Protein AF-A0AA41VHI3-F1 (afdb_monomer_lite)

Sequence (365 aa):
MSILANPNLKKKQDVDSDDRVAKKRKYDSLRRRQIKMETEAWEKMAQEYRDLQREMLEKKLAPNLPYVKSLFLGWFESLRDAIAKDQVLQETKKQKSAYATQIGLLPADKMAVIVMHKMMGLLMTGHEDGCVRVVQAAVHIGEAVEQEVRIHTFLENSKNYRRGRKNEVDKDEALIKEQAILRKRVNNLIKKQKVIEVQKLVTNEERTSWGRDAQAKLGSRLLELLTETAFVHPPINQLADSPPDIRPAFRHTLKTIRKGSGHACGKRYGVIECDELVHKGLDGTARHMEMSYMPMLIPPKKWKGYQTGGHLFLPSYVMRTHGARQQQEAVKSVPRKQMQRVFEALDTLGRTKWRVNKRVLEVIE

pLDDT: mean 76.64, std 17.28, range [33.12, 97.38]

InterPro domains:
  IPR002092 DNA-directed RNA polymerase, phage-type [PTHR10102] (16-365)
  IPR029262 DNA-directed RNA polymerase, N-terminal [PF14700] (33-351)
  IPR029262 DNA-directed RNA polymerase, N-terminal [SM01311] (32-351)
  IPR037159 DNA-directed RNA polymerase, N-terminal domain superfamily [G3DSA:1.10.1320.10] (12-350)
  IPR043502 DNA/RNA polymerase superfamily [SSF56672] (24-365)

Organism: Papaver nudicaule (NCBI:txid74823)

Foldseek 3Di:
DDPPDDVVVVVVVVVVVVVVVVVVVVQVVLVVVQLCCVLCVLVVVLVVLVVQLVCCVVVVDNPPDQPLSSLLSQQQVQLLVLLVVVLVVQVPDPDHDLLNVLSVLDRSSSLSSLLSLLLLVQLVVDPDQQKDFLLLQQLSSLQSSLLNSLSVVVVVVVVVVVVVVPDDDDDDCPVCVVVVVLVVVLVVCVVVVVLVVNVVSVVVPCPDRDPSVNSNSNSSVSVVSLQVRRWDFDDPDPDPPDDTPIGGQKDWDWDFDDDPDDDDGTDITIMIGGDPVSSVSCVVCVVVSDPPDDQRSHQKAQDQAQQGIGGSSGTDGLDDPVPPPVVSVVRRPDDSVVCVVVRVVVSVVRRDDDDDDVVVVVVVD

Radius of gyration: 25.71 Å; chains: 1; bounding box: 58×54×90 Å

Secondary structure (DSSP, 8-state):
------HHHHHHHHHHHHHHHHHHHHHHHHHHHHHHHHHSHHHHHHHHHHHHHHHHHHH-S-----HHHHHHHHHHHHHHHHHHHHHHHHHH-SS--TTHHHHTTS-HHHHHHHHHHHHHHHHHH-SSTTEEEHHHHHHHHHHHHHHHHHHHHHHHHHHHHHHTTSS---S-HHHHHHHHHHHHHHHHHHHTT-HHHHHHHHHTS---PPPHHHHHHHHHHHHHHHHHH-EEPPP--S-TTSPP--EESEEEEEEEE--SSSSPPPEEEEEEEEPHHHHHHHHTTGGGT--S-PPPSSPPEEEEETTEEESSSS---SS--TT-HHHHHHHHHS-HHHHHHHHHHHHHHHH------HHHHHHH-

Structure (mmCIF, N/CA/C/O backbone):
data_AF-A0AA41VHI3-F1
#
_entry.id   AF-A0AA41VHI3-F1
#
loop_
_atom_site.group_PDB
_atom_site.id
_atom_site.type_symbol
_atom_site.label_atom_id
_atom_site.label_alt_id
_atom_site.label_comp_id
_atom_site.label_asym_id
_atom_site.label_entity_id
_atom_site.label_seq_id
_atom_site.pdbx_PDB_ins_code
_atom_site.Cartn_x
_atom_site.Cartn_y
_atom_site.Cartn_z
_atom_site.occupancy
_atom_site.B_iso_or_equiv
_atom_site.auth_seq_id
_atom_site.auth_comp_id
_atom_site.auth_asym_id
_atom_site.auth_atom_id
_atom_site.pdbx_PDB_model_num
ATOM 1 N N . MET A 1 1 ? -33.258 -28.836 56.043 1.00 36.88 1 MET A N 1
ATOM 2 C CA . MET A 1 1 ? -33.441 -29.418 54.696 1.00 36.88 1 MET A CA 1
ATOM 3 C C . MET A 1 1 ? -32.329 -28.919 53.785 1.00 36.88 1 MET A C 1
ATOM 5 O O . MET A 1 1 ? -32.359 -27.764 53.380 1.00 36.88 1 MET A O 1
ATOM 9 N N . SER A 1 2 ? -31.319 -29.754 53.526 1.00 42.22 2 SER A N 1
ATOM 10 C CA . SER A 1 2 ? -30.257 -29.450 52.559 1.00 42.22 2 SER A CA 1
ATOM 11 C C . SER A 1 2 ? -30.815 -29.554 51.146 1.00 42.22 2 SER A C 1
ATOM 13 O O . SER A 1 2 ? -31.263 -30.621 50.733 1.00 42.22 2 SER A O 1
ATOM 15 N N . ILE A 1 3 ? -30.787 -28.448 50.406 1.00 48.66 3 ILE A N 1
ATOM 16 C CA . ILE A 1 3 ? -31.099 -28.424 48.978 1.00 48.66 3 ILE A CA 1
ATOM 17 C C . ILE A 1 3 ? -29.989 -29.214 48.275 1.00 48.66 3 ILE A C 1
ATOM 19 O O . ILE A 1 3 ? -28.871 -28.725 48.112 1.00 48.66 3 ILE A O 1
ATOM 23 N N . LEU A 1 4 ? -30.279 -30.465 47.912 1.00 49.31 4 LEU A N 1
ATOM 24 C CA . LEU A 1 4 ? -29.403 -31.295 47.089 1.00 49.31 4 LEU A CA 1
ATOM 25 C C . LEU A 1 4 ? -29.216 -30.594 45.738 1.00 49.31 4 LEU A C 1
ATOM 27 O O . LEU A 1 4 ? -30.112 -30.578 44.893 1.00 49.31 4 LEU A O 1
ATOM 31 N N . ALA A 1 5 ? -28.054 -29.966 45.552 1.00 57.34 5 ALA A N 1
ATOM 32 C CA . ALA A 1 5 ? -27.666 -29.359 44.289 1.00 57.34 5 ALA A CA 1
ATOM 33 C C . ALA A 1 5 ? -27.656 -30.443 43.204 1.00 57.34 5 ALA A C 1
ATOM 35 O O . ALA A 1 5 ? -26.835 -31.358 43.236 1.00 57.34 5 ALA A O 1
ATOM 36 N N . ASN A 1 6 ? -28.590 -30.339 42.259 1.00 54.19 6 ASN A N 1
ATOM 37 C CA . ASN A 1 6 ? -28.790 -31.322 41.204 1.00 54.19 6 ASN A CA 1
ATOM 38 C C . ASN A 1 6 ? -27.496 -31.464 40.361 1.00 54.19 6 ASN A C 1
ATOM 40 O O . ASN A 1 6 ? -27.103 -30.508 39.680 1.00 54.19 6 ASN A O 1
ATOM 44 N N . PRO A 1 7 ? -26.806 -32.620 40.391 1.00 59.22 7 PRO A N 1
ATOM 45 C CA . PRO A 1 7 ? -25.484 -32.786 39.783 1.00 59.22 7 PRO A CA 1
ATOM 46 C C . PRO A 1 7 ? -25.491 -32.583 38.261 1.00 59.22 7 PRO A C 1
ATOM 48 O O . PRO A 1 7 ? -24.481 -32.173 37.692 1.00 59.22 7 PRO A O 1
ATOM 51 N N . ASN A 1 8 ? -26.641 -32.767 37.604 1.00 54.78 8 ASN A N 1
ATOM 52 C CA . ASN A 1 8 ? -26.813 -32.499 36.173 1.00 54.78 8 ASN A CA 1
ATOM 53 C C . ASN A 1 8 ? -26.796 -31.000 35.821 1.00 54.78 8 ASN A C 1
ATOM 55 O O . ASN A 1 8 ? -26.354 -30.635 34.732 1.00 54.78 8 ASN A O 1
ATOM 59 N N . LEU A 1 9 ? -27.223 -30.119 36.735 1.00 52.75 9 LEU A N 1
ATOM 60 C CA . LEU A 1 9 ? -27.152 -28.664 36.546 1.00 52.75 9 LEU A CA 1
ATOM 61 C C . LEU A 1 9 ? -25.715 -28.149 36.680 1.00 52.75 9 LEU A C 1
ATOM 63 O O . LEU A 1 9 ? -25.295 -27.336 35.859 1.00 52.75 9 LEU A O 1
ATOM 67 N N . LYS A 1 10 ? -24.943 -28.682 37.638 1.00 54.50 10 LYS A N 1
ATOM 68 C CA . LYS A 1 10 ? -23.501 -28.403 37.759 1.00 54.50 10 LYS A CA 1
ATOM 69 C C . LYS A 1 10 ? -22.729 -28.883 36.529 1.00 54.50 10 LYS A C 1
ATOM 71 O O . LYS A 1 10 ? -22.052 -28.083 35.902 1.00 54.50 10 LYS A O 1
ATOM 76 N N . LYS A 1 11 ? -22.938 -30.132 36.090 1.00 54.00 11 LYS A N 1
ATOM 77 C CA . LYS A 1 11 ? -22.292 -30.678 34.880 1.00 54.00 11 LYS A CA 1
ATOM 78 C C . LYS A 1 11 ? -22.586 -29.848 33.623 1.00 54.00 11 LYS A C 1
ATOM 80 O O . LYS A 1 11 ? -21.699 -29.632 32.808 1.00 54.00 11 LYS A O 1
ATOM 85 N N . LYS A 1 12 ? -23.819 -29.355 33.463 1.00 48.53 12 LYS A N 1
ATOM 86 C CA . LYS A 1 12 ? -24.215 -28.510 32.322 1.00 48.53 12 LYS A CA 1
ATOM 87 C C . LYS A 1 12 ? -23.614 -27.099 32.395 1.00 48.53 12 LYS A C 1
ATOM 89 O O . LYS A 1 12 ? -23.256 -26.548 31.357 1.00 48.53 12 LYS A O 1
ATOM 94 N N . GLN A 1 13 ? -23.486 -26.531 33.596 1.00 54.19 13 GLN A N 1
ATOM 95 C CA . GLN A 1 13 ? -22.793 -25.257 33.822 1.00 54.19 13 GLN A CA 1
ATOM 96 C C . GLN A 1 13 ? -21.284 -25.373 33.574 1.00 54.19 13 GLN A C 1
ATOM 98 O O . GLN A 1 13 ? -20.720 -24.499 32.918 1.00 54.19 13 GLN A O 1
ATOM 103 N N . ASP A 1 14 ? -20.657 -26.462 34.019 1.00 57.00 14 ASP A N 1
ATOM 104 C CA . ASP A 1 14 ? -19.230 -26.718 33.812 1.00 57.00 14 ASP A CA 1
ATOM 105 C C . ASP A 1 14 ? -18.916 -26.907 32.319 1.00 57.00 14 ASP A C 1
ATOM 107 O O . ASP A 1 14 ? -18.006 -26.261 31.799 1.00 57.00 14 ASP A O 1
ATOM 111 N N . VAL A 1 15 ? -19.740 -27.667 31.586 1.00 60.97 15 VAL A N 1
ATOM 112 C CA . VAL A 1 15 ? -19.594 -27.852 30.130 1.00 60.97 15 VAL A CA 1
ATOM 113 C C . VAL A 1 15 ? -19.784 -26.541 29.354 1.00 60.97 15 VAL A C 1
ATOM 115 O O . VAL A 1 15 ? -18.986 -26.256 28.467 1.00 60.97 15 VAL A O 1
ATOM 118 N N . ASP A 1 16 ? -20.776 -25.701 29.686 1.00 62.81 16 ASP A N 1
ATOM 119 C CA . ASP A 1 16 ? -20.943 -24.378 29.046 1.00 62.81 16 ASP A CA 1
ATOM 120 C C . ASP A 1 16 ? -19.781 -23.424 29.398 1.00 62.81 16 ASP A C 1
ATOM 122 O O . ASP A 1 16 ? -19.372 -22.588 28.586 1.00 62.81 16 ASP A O 1
ATOM 126 N N . SER A 1 17 ? -19.190 -23.567 30.589 1.00 68.19 17 SER A N 1
ATOM 127 C CA . SER A 1 17 ? -18.011 -22.796 30.989 1.00 68.19 17 SER A CA 1
ATOM 128 C C . SER A 1 17 ? -16.764 -23.177 30.177 1.0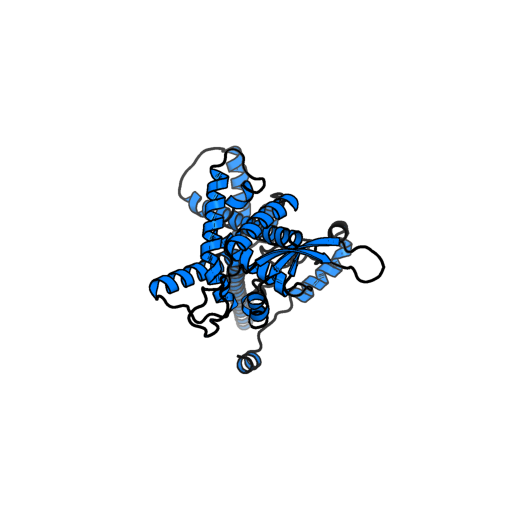0 68.19 17 SER A C 1
ATOM 130 O O . SER A 1 17 ? -16.092 -22.287 29.641 1.00 68.19 17 SER A O 1
ATOM 132 N N . ASP A 1 18 ? -16.517 -24.473 29.974 1.00 71.06 18 ASP A N 1
ATOM 133 C CA . ASP A 1 18 ? -15.395 -24.985 29.183 1.00 71.06 18 ASP A CA 1
ATOM 134 C C . ASP A 1 18 ? -15.537 -24.631 27.698 1.00 71.06 18 ASP A C 1
ATOM 136 O O . ASP A 1 18 ? -14.578 -24.185 27.056 1.00 71.06 18 ASP A O 1
ATOM 140 N N . ASP A 1 19 ? -16.756 -24.701 27.163 1.00 76.31 19 ASP A N 1
ATOM 141 C CA . ASP A 1 19 ? -17.066 -24.325 25.784 1.00 76.31 19 ASP A CA 1
ATOM 142 C C . ASP A 1 19 ? -16.797 -22.834 25.519 1.00 76.31 19 ASP A C 1
ATOM 144 O O . ASP A 1 19 ? -16.262 -22.440 24.472 1.00 76.31 19 ASP A O 1
ATOM 148 N N . ARG A 1 20 ? -17.134 -21.970 26.485 1.00 76.69 20 ARG A N 1
ATOM 149 C CA . ARG A 1 20 ? -16.849 -20.527 26.426 1.00 76.69 20 ARG A CA 1
ATOM 150 C C . ARG A 1 20 ? -15.351 -20.251 26.491 1.00 76.69 20 ARG A C 1
ATOM 152 O O . ARG A 1 20 ? -14.857 -19.405 25.737 1.00 76.69 20 ARG A O 1
ATOM 159 N N . VAL A 1 21 ? -14.616 -20.966 27.342 1.00 79.25 21 VAL A N 1
ATOM 160 C CA . VAL A 1 21 ? -13.154 -20.850 27.442 1.00 79.25 21 VAL A CA 1
ATOM 161 C C . VAL A 1 21 ? -12.490 -21.292 26.135 1.00 79.25 21 VAL A C 1
ATOM 163 O O . VAL A 1 21 ? -11.631 -20.572 25.614 1.00 79.25 21 VAL A O 1
ATOM 166 N N . ALA A 1 22 ? -12.923 -22.406 25.544 1.00 80.94 22 ALA A N 1
ATOM 167 C CA . ALA A 1 22 ? -12.420 -22.895 24.262 1.00 80.94 22 ALA A CA 1
ATOM 168 C C . ALA A 1 22 ? -12.695 -21.906 23.114 1.00 80.94 22 ALA A C 1
ATOM 170 O O . ALA A 1 22 ? -11.782 -21.556 22.355 1.00 80.94 22 ALA A O 1
ATOM 171 N N . LYS A 1 23 ? -13.921 -21.368 23.022 1.00 82.69 23 LYS A N 1
ATOM 172 C CA . LYS A 1 23 ? -14.293 -20.334 22.035 1.00 82.69 23 LYS A CA 1
ATOM 173 C C . LYS A 1 23 ? -13.439 -19.075 22.185 1.00 82.69 23 LYS A C 1
ATOM 175 O O . LYS A 1 23 ? -12.966 -18.537 21.181 1.00 82.69 23 LYS A O 1
ATOM 180 N N . LYS A 1 24 ? -13.182 -18.636 23.420 1.00 81.06 24 LYS A N 1
ATOM 181 C CA . LYS A 1 24 ? -12.320 -17.482 23.705 1.00 81.06 24 LYS A CA 1
ATOM 182 C C . LYS A 1 24 ? -10.870 -17.732 23.290 1.00 81.06 24 LYS A C 1
ATOM 184 O O . LYS A 1 24 ? -10.292 -16.896 22.601 1.00 81.06 24 LYS A O 1
ATOM 189 N N . ARG A 1 25 ? -10.301 -18.898 23.617 1.00 82.12 25 ARG A N 1
ATOM 190 C CA . ARG A 1 25 ? -8.942 -19.285 23.188 1.00 82.12 25 ARG A CA 1
ATOM 191 C C . ARG A 1 25 ? -8.812 -19.300 21.663 1.00 82.12 25 ARG A C 1
ATOM 193 O O . ARG A 1 25 ? -7.844 -18.764 21.121 1.00 82.12 25 ARG A O 1
ATOM 200 N N . LYS A 1 26 ? -9.807 -19.855 20.961 1.00 86.12 26 LYS A N 1
ATOM 201 C CA . LYS A 1 26 ? -9.856 -19.858 19.492 1.00 86.12 26 LYS A CA 1
ATOM 202 C C . LYS A 1 26 ? -9.925 -18.439 18.928 1.00 86.12 26 LYS A C 1
ATOM 204 O O . LYS A 1 26 ? -9.161 -18.113 18.022 1.00 86.12 26 LYS A O 1
ATOM 209 N N . TYR A 1 27 ? -10.793 -17.590 19.479 1.00 85.81 27 TYR A N 1
ATOM 210 C CA . TYR A 1 27 ? -10.891 -16.183 19.087 1.00 85.81 27 TYR A CA 1
ATOM 211 C C . TYR A 1 27 ? -9.566 -15.442 19.292 1.00 85.81 27 TYR A C 1
ATOM 213 O O . TYR A 1 27 ? -9.106 -14.753 18.386 1.00 85.81 27 TYR A O 1
ATOM 221 N N . ASP A 1 28 ? -8.911 -15.628 20.438 1.00 79.19 28 ASP A N 1
ATOM 222 C CA . ASP A 1 28 ? -7.626 -14.996 20.738 1.00 79.19 28 ASP A CA 1
ATOM 223 C C . ASP A 1 28 ? -6.523 -15.445 19.772 1.00 79.19 28 ASP A C 1
ATOM 225 O O . ASP A 1 28 ? -5.714 -14.624 19.337 1.00 79.19 28 ASP A O 1
ATOM 229 N N . SER A 1 29 ? -6.508 -16.725 19.392 1.00 83.94 29 SER A N 1
ATOM 230 C CA . SER A 1 29 ? -5.587 -17.259 18.381 1.00 83.94 29 SER A CA 1
ATOM 231 C C . SER A 1 29 ? -5.827 -16.635 16.999 1.00 83.94 29 SER A C 1
ATOM 233 O O . SER A 1 29 ? -4.899 -16.093 16.391 1.00 83.94 29 SER A O 1
ATOM 235 N N . LEU A 1 30 ? -7.081 -16.614 16.530 1.00 87.12 30 LEU A N 1
ATOM 236 C CA . LEU A 1 30 ? -7.456 -15.980 15.260 1.00 87.12 30 LEU A CA 1
ATOM 237 C C . LEU A 1 30 ? -7.154 -14.483 15.263 1.00 87.12 30 LEU A C 1
ATOM 239 O O . LEU A 1 30 ? -6.656 -13.949 14.277 1.00 87.12 30 LEU A O 1
ATOM 243 N N . ARG A 1 31 ? -7.382 -13.809 16.392 1.00 83.75 31 ARG A N 1
ATOM 244 C CA . ARG A 1 31 ? -7.075 -12.393 16.560 1.00 83.75 31 ARG A CA 1
ATOM 245 C C . ARG A 1 31 ? -5.578 -12.123 16.453 1.00 83.75 31 ARG A C 1
ATOM 247 O O . ARG A 1 31 ? -5.200 -11.167 15.788 1.00 83.75 31 ARG A O 1
ATOM 254 N N . ARG A 1 32 ? -4.715 -12.944 17.063 1.00 78.56 32 ARG A N 1
ATOM 255 C CA . ARG A 1 32 ? -3.251 -12.811 16.904 1.00 78.56 32 ARG A CA 1
ATOM 256 C C . ARG A 1 32 ? -2.834 -12.980 15.447 1.00 78.56 32 ARG A C 1
ATOM 258 O O . ARG A 1 32 ? -2.035 -12.188 14.960 1.00 78.56 32 ARG A O 1
ATOM 265 N N . ARG A 1 33 ? -3.410 -13.965 14.750 1.00 82.12 33 ARG A N 1
ATOM 266 C CA . ARG A 1 33 ? -3.174 -14.170 13.315 1.00 82.12 33 ARG A CA 1
ATOM 267 C C . ARG A 1 33 ? -3.631 -12.970 12.489 1.00 82.12 33 ARG A C 1
ATOM 269 O O . ARG A 1 33 ? -2.860 -12.515 11.660 1.00 82.12 33 ARG A O 1
ATOM 276 N N . GLN A 1 34 ? -4.816 -12.418 12.757 1.00 83.06 34 GLN A N 1
ATOM 277 C CA . GLN A 1 34 ? -5.317 -11.220 12.073 1.00 83.06 34 GLN A CA 1
ATOM 278 C C . GLN A 1 34 ? -4.371 -10.033 12.240 1.00 83.06 34 GLN A C 1
ATOM 280 O O . GLN A 1 34 ? -4.025 -9.392 11.258 1.00 83.06 34 GLN A O 1
ATOM 285 N N . ILE A 1 35 ? -3.934 -9.762 13.476 1.00 80.44 35 ILE A N 1
ATOM 286 C CA . ILE A 1 35 ? -2.978 -8.684 13.757 1.00 80.44 35 ILE A CA 1
ATOM 287 C C . ILE A 1 35 ? -1.717 -8.893 12.920 1.00 80.44 35 ILE A C 1
ATOM 289 O O . ILE A 1 35 ? -1.322 -7.984 12.207 1.00 80.44 35 ILE A O 1
ATOM 293 N N . LYS A 1 36 ? -1.146 -10.105 12.954 1.00 80.31 36 LYS A N 1
ATOM 294 C CA . LYS A 1 36 ? 0.057 -10.446 12.191 1.00 80.31 36 LYS A CA 1
ATOM 295 C C . LYS A 1 36 ? -0.130 -10.204 10.689 1.00 80.31 36 LYS A C 1
ATOM 297 O O . LYS A 1 36 ? 0.716 -9.582 10.066 1.00 80.31 36 LYS A O 1
ATOM 302 N N . MET A 1 37 ? -1.249 -10.656 10.121 1.00 80.75 37 MET A N 1
ATOM 303 C CA . MET A 1 37 ? -1.543 -10.476 8.696 1.00 80.75 37 MET A CA 1
ATOM 304 C C . MET A 1 37 ? -1.692 -9.005 8.308 1.00 80.75 37 MET A C 1
ATOM 306 O O . MET A 1 37 ? -1.184 -8.615 7.268 1.00 80.75 37 MET A O 1
ATOM 310 N N . GLU A 1 38 ? -2.361 -8.187 9.124 1.00 78.12 38 GLU A N 1
ATOM 311 C CA . GLU A 1 38 ? -2.537 -6.763 8.813 1.00 78.12 38 GLU A CA 1
ATOM 312 C C . GLU A 1 38 ? -1.246 -5.957 8.970 1.00 78.12 38 GLU A C 1
ATOM 314 O O . GLU A 1 38 ? -1.045 -5.002 8.228 1.00 78.12 38 GLU A O 1
ATOM 319 N N . THR A 1 39 ? -0.389 -6.305 9.935 1.00 75.69 39 THR A N 1
ATOM 320 C CA . THR A 1 39 ? 0.784 -5.485 10.271 1.00 75.69 39 THR A CA 1
ATOM 321 C C . THR A 1 39 ? 2.085 -5.940 9.623 1.00 75.69 39 THR A C 1
ATOM 323 O O . THR A 1 39 ? 3.043 -5.181 9.612 1.00 75.69 39 THR A O 1
ATOM 326 N N . GLU A 1 40 ? 2.163 -7.185 9.150 1.00 80.12 40 GLU A N 1
ATOM 327 C CA . GLU A 1 40 ? 3.392 -7.765 8.587 1.00 80.12 40 GLU A CA 1
ATOM 328 C C . GLU A 1 40 ? 3.238 -8.134 7.105 1.00 80.12 40 GLU A C 1
ATOM 330 O O . GLU A 1 40 ? 4.100 -8.818 6.565 1.00 80.12 40 GLU A O 1
ATOM 335 N N . ALA A 1 41 ? 2.160 -7.709 6.433 1.00 78.12 41 ALA A N 1
ATOM 336 C CA . ALA A 1 41 ? 1.915 -8.057 5.031 1.00 78.12 41 ALA A CA 1
ATOM 337 C C . ALA A 1 41 ? 3.089 -7.649 4.124 1.00 78.12 41 ALA A C 1
ATOM 339 O O . ALA A 1 41 ? 3.660 -8.500 3.447 1.00 78.12 41 ALA A O 1
ATOM 340 N N . TRP A 1 42 ? 3.487 -6.373 4.157 1.00 78.44 42 TRP A N 1
ATOM 341 C CA . TRP A 1 42 ? 4.575 -5.852 3.322 1.00 78.44 42 TRP A CA 1
ATOM 342 C C . TRP A 1 42 ? 5.949 -6.382 3.738 1.00 78.44 42 TRP A C 1
ATOM 344 O O . TRP A 1 42 ? 6.758 -6.706 2.876 1.00 78.44 42 TRP A O 1
ATOM 354 N N . GLU A 1 43 ? 6.189 -6.549 5.042 1.00 83.44 43 GLU A N 1
ATOM 355 C CA . GLU A 1 43 ? 7.413 -7.179 5.560 1.00 83.44 43 GLU A CA 1
ATOM 356 C C . GLU A 1 43 ? 7.563 -8.617 5.061 1.00 83.44 43 GLU A C 1
ATOM 358 O O . GLU A 1 43 ? 8.617 -8.995 4.559 1.00 83.44 43 GLU A O 1
ATOM 363 N N . LYS A 1 44 ? 6.505 -9.427 5.174 1.00 83.12 44 LYS A N 1
ATOM 364 C CA . LYS A 1 44 ? 6.541 -10.826 4.751 1.00 83.12 44 LYS A CA 1
ATOM 365 C C . LYS A 1 44 ? 6.806 -10.938 3.251 1.00 83.12 44 LYS A C 1
ATOM 367 O O . LYS A 1 44 ? 7.574 -11.802 2.849 1.00 83.12 44 LYS A O 1
ATOM 372 N N . MET A 1 45 ? 6.205 -10.063 2.447 1.00 81.00 45 MET A N 1
ATOM 373 C CA . MET A 1 45 ? 6.444 -10.036 1.004 1.00 81.00 45 MET A CA 1
ATOM 374 C C . MET A 1 45 ? 7.871 -9.595 0.677 1.00 81.00 45 MET A C 1
ATOM 376 O O . MET A 1 45 ? 8.529 -10.241 -0.128 1.00 81.00 45 MET A O 1
ATOM 380 N N . ALA A 1 46 ? 8.392 -8.554 1.333 1.00 83.19 46 ALA A N 1
ATOM 381 C CA . ALA A 1 46 ? 9.789 -8.149 1.172 1.00 83.19 46 ALA A CA 1
ATOM 382 C C . ALA A 1 46 ? 10.759 -9.279 1.548 1.00 83.19 46 ALA A C 1
ATOM 384 O O . ALA A 1 46 ? 11.748 -9.495 0.849 1.00 83.19 46 ALA A O 1
ATOM 385 N N . GLN A 1 47 ? 10.452 -10.041 2.601 1.00 86.38 47 GLN A N 1
ATOM 386 C CA . GLN A 1 47 ? 11.217 -11.228 2.970 1.00 86.38 47 GLN A CA 1
ATOM 387 C C . GLN A 1 47 ? 11.113 -12.338 1.912 1.00 86.38 47 GLN A C 1
ATOM 389 O O . GLN A 1 47 ? 12.142 -12.888 1.543 1.00 86.38 47 GLN A O 1
ATOM 394 N N . GLU A 1 48 ? 9.920 -12.620 1.375 1.00 85.56 48 GLU A N 1
ATOM 395 C CA . GLU A 1 48 ? 9.729 -13.598 0.289 1.00 85.56 48 GLU A CA 1
ATOM 396 C C . GLU A 1 48 ? 10.592 -13.251 -0.933 1.00 85.56 48 GLU A C 1
ATOM 398 O O . GLU A 1 48 ? 11.301 -14.116 -1.442 1.00 85.56 48 GLU A O 1
ATOM 403 N N . TYR A 1 49 ? 10.613 -11.984 -1.363 1.00 83.25 49 TYR A N 1
ATOM 404 C CA . TYR A 1 49 ? 11.462 -11.565 -2.483 1.00 83.25 49 TYR A CA 1
ATOM 405 C C . TYR A 1 49 ? 12.958 -11.664 -2.160 1.00 83.25 49 TYR A C 1
ATOM 407 O O . TYR A 1 49 ? 13.727 -12.089 -3.019 1.00 83.25 49 TYR A O 1
ATOM 415 N N . ARG A 1 50 ? 13.387 -11.341 -0.931 1.00 84.94 50 ARG A N 1
ATOM 416 C CA . ARG A 1 50 ? 14.784 -11.550 -0.503 1.00 84.94 50 ARG A CA 1
ATOM 417 C C . ARG A 1 50 ? 15.189 -13.021 -0.536 1.00 84.94 50 ARG A C 1
ATOM 419 O O . ARG A 1 50 ? 16.304 -13.336 -0.946 1.00 84.94 50 ARG A O 1
ATOM 426 N N . ASP A 1 51 ? 14.310 -13.904 -0.076 1.00 86.44 51 ASP A N 1
ATOM 427 C CA . ASP A 1 51 ? 14.584 -15.338 -0.022 1.00 86.44 51 ASP A CA 1
ATOM 428 C C . ASP A 1 51 ? 14.654 -15.926 -1.438 1.00 86.44 51 ASP A C 1
ATOM 430 O O . ASP A 1 51 ? 15.599 -16.650 -1.746 1.00 86.44 51 ASP A O 1
ATOM 434 N N . LEU A 1 52 ? 13.742 -15.521 -2.332 1.00 83.06 52 LEU A N 1
ATOM 435 C CA . LEU A 1 52 ? 13.781 -15.891 -3.752 1.00 83.06 52 LEU A CA 1
ATOM 436 C C . LEU A 1 52 ? 15.062 -15.407 -4.444 1.00 83.06 52 LEU A C 1
ATOM 438 O O . LEU A 1 52 ? 15.671 -16.163 -5.199 1.00 83.06 52 LEU A O 1
ATOM 442 N N . GLN A 1 53 ? 15.508 -14.176 -4.170 1.00 79.50 53 GLN A N 1
ATOM 443 C CA . GLN A 1 53 ? 16.780 -13.667 -4.695 1.00 79.50 53 GLN A CA 1
ATOM 444 C C . GLN A 1 53 ? 17.966 -14.505 -4.226 1.00 79.50 53 GLN A C 1
ATOM 446 O O . GLN A 1 53 ? 18.822 -14.875 -5.027 1.00 79.50 53 GLN A O 1
ATOM 451 N N . ARG A 1 54 ? 18.017 -14.821 -2.929 1.00 84.00 54 ARG A N 1
ATOM 452 C CA . ARG A 1 54 ? 19.089 -15.643 -2.368 1.00 84.00 54 ARG A CA 1
ATOM 453 C C . ARG A 1 54 ? 19.124 -17.021 -3.020 1.00 84.00 54 ARG A C 1
ATOM 455 O O . ARG A 1 54 ? 20.185 -17.463 -3.443 1.00 84.00 54 ARG A O 1
ATOM 462 N N . GLU A 1 55 ? 17.965 -17.658 -3.151 1.00 82.25 55 GLU A N 1
ATOM 463 C CA . GLU A 1 55 ? 17.845 -18.963 -3.793 1.00 82.25 55 GLU A CA 1
ATOM 464 C C . GLU A 1 55 ? 18.311 -18.927 -5.257 1.00 82.25 55 GLU A C 1
ATOM 466 O O . GLU A 1 55 ? 19.015 -19.837 -5.693 1.00 82.25 55 GLU A O 1
ATOM 471 N N . MET A 1 56 ? 17.991 -17.864 -6.005 1.00 76.44 56 MET A N 1
ATOM 472 C CA . MET A 1 56 ? 18.487 -17.677 -7.373 1.00 76.44 56 MET A CA 1
ATOM 473 C C . MET A 1 56 ? 20.009 -17.549 -7.437 1.00 76.44 56 MET A C 1
ATOM 475 O O . MET A 1 56 ? 20.634 -18.175 -8.292 1.00 76.44 56 MET A O 1
ATOM 479 N N . LEU A 1 57 ? 20.606 -16.753 -6.546 1.00 76.75 57 LEU A N 1
ATOM 480 C CA . LEU A 1 57 ? 22.057 -16.558 -6.500 1.00 76.75 57 LEU A CA 1
ATOM 481 C C . LEU A 1 57 ? 22.788 -17.859 -6.141 1.00 76.75 57 LEU A C 1
ATOM 483 O O . LEU A 1 57 ? 23.817 -18.171 -6.739 1.00 76.75 57 LEU A O 1
ATOM 487 N N . GLU A 1 58 ? 22.239 -18.638 -5.207 1.00 81.94 58 GLU A N 1
ATOM 488 C CA . GLU A 1 58 ? 22.806 -19.918 -4.770 1.00 81.94 58 GLU A CA 1
ATOM 489 C C . GLU A 1 58 ? 22.646 -21.020 -5.827 1.00 81.94 58 GLU A C 1
ATOM 491 O O . GLU A 1 58 ? 23.595 -21.754 -6.109 1.00 81.94 58 GLU A O 1
ATOM 496 N N . LYS A 1 59 ? 21.457 -21.142 -6.432 1.00 74.12 59 LYS A N 1
ATOM 497 C CA . LYS A 1 59 ? 21.130 -22.231 -7.368 1.00 74.12 59 LYS A CA 1
ATOM 498 C C . LYS A 1 59 ? 21.435 -21.904 -8.830 1.00 74.12 59 LYS A C 1
ATOM 500 O O . LYS A 1 59 ? 21.379 -22.809 -9.656 1.00 74.12 59 LYS A O 1
ATOM 505 N N . LYS A 1 60 ? 21.735 -20.640 -9.162 1.00 67.81 60 LYS A N 1
ATOM 506 C CA . LYS A 1 60 ? 21.917 -20.119 -10.536 1.00 67.81 60 LYS A CA 1
ATOM 507 C C . LYS A 1 60 ? 20.756 -20.457 -11.486 1.00 67.81 60 LYS A C 1
ATOM 509 O O . LYS A 1 60 ? 20.947 -20.555 -12.695 1.00 67.81 60 LYS A O 1
ATOM 514 N N . LEU A 1 61 ? 19.556 -20.652 -10.943 1.00 64.56 61 LEU A N 1
ATOM 515 C CA . LEU A 1 61 ? 18.359 -21.031 -11.689 1.00 64.56 61 LEU A CA 1
ATOM 516 C C . LEU A 1 61 ? 17.256 -20.016 -11.422 1.00 64.56 61 LEU A C 1
ATOM 518 O O . LEU A 1 61 ? 17.008 -19.654 -10.272 1.00 64.56 61 LEU A O 1
ATOM 522 N N . ALA A 1 62 ? 16.573 -19.590 -12.485 1.00 62.00 62 ALA A N 1
ATOM 523 C CA . ALA A 1 62 ? 15.339 -18.834 -12.351 1.00 62.00 62 ALA A CA 1
ATOM 524 C C . ALA A 1 62 ? 14.231 -19.790 -11.874 1.00 62.00 62 ALA A C 1
ATOM 526 O O . ALA A 1 62 ? 13.959 -20.785 -12.553 1.00 62.00 62 ALA A O 1
ATOM 527 N N . PRO A 1 63 ? 13.599 -19.544 -10.714 1.00 62.25 63 PRO A N 1
ATOM 528 C CA . PRO A 1 63 ? 12.482 -20.361 -10.267 1.00 62.25 63 PRO A CA 1
ATOM 529 C C . PRO A 1 63 ? 11.336 -20.270 -11.281 1.00 62.25 63 PRO A C 1
ATOM 531 O O . PRO A 1 63 ? 11.099 -19.209 -11.863 1.00 62.25 63 PRO A O 1
ATOM 534 N N . ASN A 1 64 ? 10.608 -21.375 -11.478 1.00 66.00 64 ASN A N 1
ATOM 535 C CA . ASN A 1 64 ? 9.400 -21.396 -12.306 1.00 66.00 64 ASN A CA 1
ATOM 536 C C . ASN A 1 64 ? 8.280 -20.629 -11.584 1.00 66.00 64 ASN A C 1
ATOM 538 O O . ASN A 1 64 ? 7.451 -21.202 -10.876 1.00 66.00 64 ASN A O 1
ATOM 542 N N . LEU A 1 65 ? 8.344 -19.303 -11.679 1.00 70.25 65 LEU A N 1
ATOM 543 C CA . LEU A 1 65 ? 7.413 -18.376 -11.063 1.00 70.25 65 LEU A CA 1
ATOM 544 C C . LEU A 1 65 ? 6.364 -17.922 -12.080 1.00 70.25 65 LEU A C 1
ATOM 546 O O . LEU A 1 65 ? 6.671 -17.767 -13.262 1.00 70.25 65 LEU A O 1
ATOM 550 N N . PRO A 1 66 ? 5.145 -17.596 -11.617 1.00 75.25 66 PRO A N 1
ATOM 551 C CA . PRO A 1 66 ? 4.187 -16.853 -12.423 1.00 75.25 66 PRO A CA 1
ATOM 552 C C . PRO A 1 66 ? 4.824 -15.580 -12.994 1.00 75.25 66 PRO A C 1
ATOM 554 O O . PRO A 1 66 ? 5.577 -14.899 -12.294 1.00 75.25 66 PRO A O 1
ATOM 557 N N . TYR A 1 67 ? 4.471 -15.226 -14.231 1.00 75.81 67 TYR A N 1
ATOM 558 C CA . TYR A 1 67 ? 5.093 -14.135 -14.991 1.00 75.81 67 TYR A CA 1
ATOM 559 C C . TYR A 1 67 ? 5.301 -12.842 -14.179 1.00 75.81 67 TYR A C 1
ATOM 561 O O . TYR A 1 67 ? 6.424 -12.361 -14.054 1.00 75.81 67 TYR A O 1
ATOM 569 N N . VAL A 1 68 ? 4.267 -12.321 -13.512 1.00 77.44 68 VAL A N 1
ATOM 570 C CA . VAL A 1 68 ? 4.394 -11.090 -12.706 1.00 77.44 68 VAL A CA 1
ATOM 571 C C . VAL A 1 68 ? 5.355 -11.239 -11.524 1.00 77.44 68 VAL A C 1
ATOM 573 O O . VAL A 1 68 ? 6.087 -10.301 -11.218 1.00 77.44 68 VAL A O 1
ATOM 576 N N . LYS A 1 69 ? 5.420 -12.414 -10.884 1.00 78.69 69 LYS A N 1
ATOM 577 C CA . LYS A 1 69 ? 6.409 -12.662 -9.825 1.00 78.69 69 LYS A CA 1
ATOM 578 C C . LYS A 1 69 ? 7.833 -12.672 -10.382 1.00 78.69 69 LYS A C 1
ATOM 580 O O . LYS A 1 69 ? 8.721 -12.156 -9.712 1.00 78.69 69 LYS A O 1
ATOM 585 N N . SER A 1 70 ? 8.049 -13.194 -11.593 1.00 81.88 70 SER A N 1
ATOM 586 C CA . SER A 1 70 ? 9.364 -13.113 -12.249 1.00 81.88 70 SER A CA 1
ATOM 587 C C . SER A 1 70 ? 9.760 -11.674 -12.602 1.00 81.88 70 SER A C 1
ATOM 589 O O . SER A 1 70 ? 10.899 -11.289 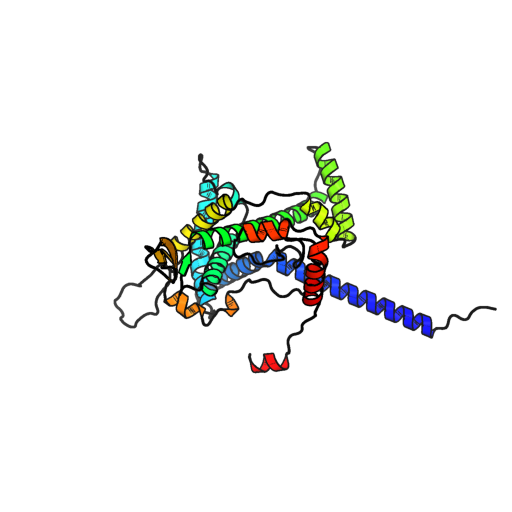-12.353 1.00 81.88 70 SER A O 1
ATOM 591 N N . LEU A 1 71 ? 8.815 -10.849 -13.075 1.00 84.50 71 LEU A N 1
ATOM 592 C CA . LEU A 1 71 ? 9.056 -9.424 -13.327 1.00 84.50 71 LEU A CA 1
ATOM 593 C C . LEU A 1 71 ? 9.434 -8.683 -12.042 1.00 84.50 71 LEU A C 1
ATOM 595 O O . LEU A 1 71 ? 10.458 -8.009 -11.992 1.00 84.50 71 LEU A O 1
ATOM 599 N N . PHE A 1 72 ? 8.644 -8.850 -10.977 1.00 85.81 72 PHE A N 1
ATOM 600 C CA . PHE A 1 72 ? 8.929 -8.221 -9.687 1.00 85.81 72 PHE A CA 1
ATOM 601 C C . PHE A 1 72 ? 10.270 -8.664 -9.118 1.00 85.81 72 PHE A C 1
ATOM 603 O O . PHE A 1 72 ? 10.998 -7.835 -8.585 1.00 85.81 72 PHE A O 1
ATOM 610 N N . LEU A 1 73 ? 10.622 -9.941 -9.260 1.00 85.25 73 LEU A N 1
ATOM 611 C CA . LEU A 1 73 ? 11.917 -10.442 -8.823 1.00 85.25 73 LEU A CA 1
ATOM 612 C C . LEU A 1 73 ? 13.074 -9.786 -9.591 1.00 85.25 73 LEU A C 1
ATOM 614 O O . LEU A 1 73 ? 14.059 -9.398 -8.965 1.00 85.25 73 LEU A O 1
ATOM 618 N N . GLY A 1 74 ? 12.920 -9.592 -10.906 1.00 86.62 74 GLY A N 1
ATOM 619 C CA . GLY A 1 74 ? 13.891 -8.881 -11.740 1.00 86.62 74 GLY A CA 1
ATOM 620 C C . GLY A 1 74 ? 14.035 -7.397 -11.390 1.00 86.62 74 GLY A C 1
ATOM 621 O O . GLY A 1 74 ? 15.136 -6.861 -11.429 1.00 86.62 74 GLY A O 1
ATOM 622 N N . TRP A 1 75 ? 12.949 -6.725 -11.001 1.00 91.81 75 TRP A N 1
ATOM 623 C CA . TRP A 1 75 ? 12.978 -5.295 -10.659 1.00 91.81 75 TRP A CA 1
ATOM 624 C C . TRP A 1 75 ? 13.371 -5.019 -9.205 1.00 91.81 75 TRP A C 1
ATOM 626 O O . TRP A 1 75 ? 13.865 -3.933 -8.896 1.00 91.81 75 TRP A O 1
ATOM 636 N N . PHE A 1 76 ? 13.139 -5.974 -8.299 1.00 92.00 76 PHE A N 1
ATOM 637 C CA . PHE A 1 76 ? 13.246 -5.758 -6.856 1.00 92.00 76 PHE A CA 1
ATOM 638 C C . PHE A 1 76 ? 14.645 -5.315 -6.425 1.00 92.00 76 PHE A C 1
ATOM 640 O O . PHE A 1 76 ? 14.757 -4.387 -5.629 1.00 92.00 76 PHE A O 1
ATOM 647 N N . GLU A 1 77 ? 15.701 -5.945 -6.950 1.00 92.19 77 GLU A N 1
ATOM 648 C CA . GLU A 1 77 ? 17.086 -5.606 -6.598 1.00 92.19 77 GLU A CA 1
ATOM 649 C C . GLU A 1 77 ? 17.435 -4.178 -7.007 1.00 92.19 77 GLU A C 1
ATOM 651 O O . GLU A 1 77 ? 17.785 -3.350 -6.165 1.00 92.19 77 GLU A O 1
ATOM 656 N N . SER A 1 78 ? 17.266 -3.880 -8.296 1.00 94.50 78 SER A N 1
ATOM 657 C CA . SER A 1 78 ? 17.631 -2.596 -8.884 1.00 94.50 78 SER A CA 1
ATOM 658 C C . SER A 1 78 ? 16.851 -1.449 -8.249 1.00 94.50 78 SER A C 1
ATOM 660 O O . SER A 1 78 ? 17.440 -0.423 -7.909 1.00 94.50 78 SER A O 1
ATOM 662 N N . LEU A 1 79 ? 15.548 -1.636 -8.014 1.00 96.38 79 LEU A N 1
ATOM 663 C CA . LEU A 1 79 ? 14.711 -0.629 -7.370 1.00 96.38 79 LEU A CA 1
ATOM 664 C C . LEU A 1 79 ? 15.071 -0.437 -5.893 1.00 96.38 79 LEU A C 1
ATOM 666 O O . LEU A 1 79 ? 15.196 0.701 -5.442 1.00 96.38 79 LEU A O 1
ATOM 670 N N . ARG A 1 80 ? 15.256 -1.523 -5.129 1.00 96.12 80 ARG A N 1
ATOM 671 C CA . ARG A 1 80 ? 15.673 -1.457 -3.717 1.00 96.12 80 ARG A CA 1
ATOM 672 C C . ARG A 1 80 ? 16.979 -0.684 -3.583 1.00 96.12 80 ARG A C 1
ATOM 674 O O . ARG A 1 80 ? 17.072 0.207 -2.742 1.00 96.12 80 ARG A O 1
ATOM 681 N N . ASP A 1 81 ? 17.967 -1.011 -4.407 1.00 96.56 81 ASP A N 1
ATOM 682 C CA . ASP A 1 81 ? 19.290 -0.398 -4.333 1.00 96.56 81 ASP A CA 1
ATOM 683 C C . ASP A 1 81 ? 19.255 1.065 -4.773 1.00 96.56 81 ASP A C 1
ATOM 685 O O . ASP A 1 81 ? 19.932 1.901 -4.175 1.00 96.56 81 ASP A O 1
ATOM 689 N N . ALA A 1 82 ? 18.434 1.408 -5.768 1.00 97.25 82 ALA A N 1
ATOM 690 C CA . ALA A 1 82 ? 18.211 2.795 -6.160 1.00 97.25 82 ALA A CA 1
ATOM 691 C C . ALA A 1 82 ? 17.538 3.610 -5.041 1.00 97.25 82 ALA A C 1
ATOM 693 O O . ALA A 1 82 ? 17.987 4.716 -4.742 1.00 97.25 82 ALA A O 1
ATOM 694 N N . ILE A 1 83 ? 16.528 3.052 -4.361 1.00 97.38 83 ILE A N 1
ATOM 695 C CA . ILE A 1 83 ? 15.884 3.693 -3.203 1.00 97.38 83 ILE A CA 1
ATOM 696 C C . ILE A 1 83 ? 16.879 3.854 -2.050 1.00 97.38 83 ILE A C 1
ATOM 698 O O . ILE A 1 83 ? 16.958 4.932 -1.469 1.00 97.38 83 ILE A O 1
ATOM 702 N N . ALA A 1 84 ? 17.667 2.824 -1.734 1.00 97.00 84 ALA A N 1
ATOM 703 C CA . ALA A 1 84 ? 18.666 2.886 -0.668 1.00 97.00 84 ALA A CA 1
ATOM 704 C C . ALA A 1 84 ? 19.746 3.944 -0.956 1.00 97.00 84 ALA A C 1
ATOM 706 O O . ALA A 1 84 ? 20.111 4.723 -0.075 1.00 97.00 84 ALA A O 1
ATOM 707 N N . LYS A 1 85 ? 20.215 4.030 -2.208 1.00 96.00 85 LYS A N 1
ATOM 708 C CA . LYS A 1 85 ? 21.127 5.096 -2.652 1.00 96.00 85 LYS A CA 1
ATOM 709 C C . LYS A 1 85 ? 20.492 6.477 -2.490 1.00 96.00 85 LYS A C 1
ATOM 711 O O . LYS A 1 85 ? 21.155 7.389 -1.999 1.00 96.00 85 LYS A O 1
ATOM 716 N N . ASP A 1 86 ? 19.221 6.636 -2.862 1.00 94.81 86 ASP A N 1
ATOM 717 C CA . ASP A 1 86 ? 18.504 7.906 -2.714 1.00 94.81 86 ASP A CA 1
ATOM 718 C C . ASP A 1 86 ? 18.314 8.283 -1.234 1.00 94.81 86 ASP A C 1
ATOM 720 O O . ASP A 1 86 ? 18.528 9.436 -0.871 1.00 94.81 86 ASP A O 1
ATOM 724 N N . GLN A 1 87 ? 18.023 7.320 -0.353 1.00 95.12 87 GLN A N 1
ATOM 725 C CA . GLN A 1 87 ? 17.950 7.532 1.100 1.00 95.12 87 GLN A CA 1
ATOM 726 C C . GLN A 1 87 ? 19.269 8.091 1.659 1.00 95.12 87 GLN A C 1
ATOM 728 O O . GLN A 1 87 ? 19.269 9.164 2.264 1.00 95.12 87 GLN A O 1
ATOM 733 N N . VAL A 1 88 ? 20.399 7.433 1.377 1.00 94.38 88 VAL A N 1
ATOM 734 C CA . VAL A 1 88 ? 21.738 7.890 1.804 1.00 94.38 88 VAL A CA 1
ATOM 735 C C . VAL A 1 88 ? 22.066 9.274 1.230 1.00 94.38 88 VAL A C 1
ATOM 737 O O . VAL A 1 88 ? 22.622 10.143 1.910 1.00 94.38 88 VAL A O 1
ATOM 740 N N . LEU A 1 89 ? 21.687 9.523 -0.024 1.00 92.94 89 LEU A N 1
ATOM 741 C CA . LEU A 1 89 ? 21.891 10.815 -0.671 1.00 92.94 89 LEU A CA 1
ATOM 742 C C . LEU A 1 89 ? 21.099 11.937 0.021 1.00 92.94 89 LEU A C 1
ATOM 744 O O . LEU A 1 89 ? 21.616 13.038 0.200 1.00 92.94 89 LEU A O 1
ATOM 748 N N . GLN A 1 90 ? 19.854 11.684 0.424 1.00 90.94 90 GLN A N 1
ATOM 749 C CA . GLN A 1 90 ? 19.032 12.676 1.125 1.00 90.94 90 GLN A CA 1
ATOM 750 C C . GLN A 1 90 ? 19.480 12.915 2.576 1.00 90.94 90 GLN A C 1
ATOM 752 O O . GLN A 1 90 ? 19.246 13.999 3.118 1.00 90.94 90 GLN A O 1
ATOM 757 N N . GLU A 1 91 ? 20.137 11.944 3.209 1.00 87.44 91 GLU A N 1
ATOM 758 C CA . GLU A 1 91 ? 20.737 12.121 4.535 1.00 87.44 91 GLU A CA 1
ATOM 759 C C . GLU A 1 91 ? 21.981 13.015 4.491 1.00 87.44 91 GLU A C 1
ATOM 761 O O . GLU A 1 91 ? 22.142 13.883 5.351 1.00 87.44 91 GLU A O 1
ATOM 766 N N . THR A 1 92 ? 22.820 12.841 3.467 1.00 86.94 92 THR A N 1
ATOM 767 C CA . THR A 1 92 ? 24.108 13.538 3.311 1.00 86.94 92 THR A CA 1
ATOM 768 C C . THR A 1 92 ? 24.000 14.921 2.659 1.00 86.94 92 THR A C 1
ATOM 770 O O . THR A 1 92 ? 24.844 15.789 2.898 1.00 86.94 92 THR A O 1
ATOM 773 N N . LYS A 1 93 ? 22.965 15.175 1.848 1.00 88.06 93 LYS A N 1
ATOM 774 C CA . LYS A 1 93 ? 22.754 16.474 1.189 1.00 88.06 93 LYS A CA 1
ATOM 775 C C . LYS A 1 93 ? 22.469 17.599 2.193 1.00 88.06 93 LYS A C 1
ATOM 777 O O . LYS A 1 93 ? 21.563 17.505 3.019 1.00 88.06 93 LYS A O 1
ATOM 782 N N . LYS A 1 94 ? 23.172 18.731 2.031 1.00 79.50 94 LYS A N 1
ATOM 783 C CA . LYS A 1 94 ? 22.934 19.976 2.794 1.00 79.50 94 LYS A CA 1
ATOM 784 C C . LYS A 1 94 ? 21.534 20.546 2.552 1.00 79.50 94 LYS A C 1
ATOM 786 O O . LYS A 1 94 ? 20.851 20.926 3.497 1.00 79.50 94 LYS A O 1
ATOM 791 N N . GLN A 1 95 ? 21.104 20.589 1.290 1.00 85.50 95 GLN A N 1
ATOM 792 C CA . GLN A 1 95 ? 19.753 20.993 0.912 1.00 85.50 95 GLN A CA 1
ATOM 793 C C . GLN A 1 95 ? 18.926 19.747 0.615 1.00 85.50 95 GLN A C 1
ATOM 795 O O . GLN A 1 95 ? 19.073 19.108 -0.428 1.00 85.50 95 GLN A O 1
ATOM 800 N N . LYS A 1 96 ? 18.082 19.385 1.578 1.00 87.50 96 LYS A N 1
ATOM 801 C CA . LYS A 1 96 ? 17.241 18.195 1.498 1.00 87.50 96 LYS A CA 1
ATOM 802 C C . LYS A 1 96 ? 16.075 18.418 0.543 1.00 87.50 96 LYS A C 1
ATOM 804 O O . LYS A 1 96 ? 15.484 19.497 0.504 1.00 87.50 96 LYS A O 1
ATOM 809 N N . SER A 1 97 ? 15.729 17.379 -0.209 1.00 89.19 97 SER A N 1
ATOM 810 C CA . SER A 1 97 ? 14.542 17.402 -1.066 1.00 89.19 97 SER A CA 1
ATOM 811 C C . SER A 1 97 ? 13.275 17.417 -0.211 1.00 89.19 97 SER A C 1
ATOM 813 O O . SER A 1 97 ? 13.273 16.959 0.930 1.00 89.19 97 SER A O 1
ATOM 815 N N . ALA A 1 98 ? 12.158 17.879 -0.769 1.00 89.06 98 ALA A N 1
ATOM 816 C CA . ALA A 1 98 ? 10.903 17.990 -0.020 1.00 89.06 98 ALA A CA 1
ATOM 817 C C . ALA A 1 98 ? 10.338 16.642 0.493 1.00 89.06 98 ALA A C 1
ATOM 819 O O . ALA A 1 98 ? 9.507 16.647 1.396 1.00 89.06 98 ALA A O 1
ATOM 820 N N . TYR A 1 99 ? 10.785 15.510 -0.067 1.00 91.38 99 TYR A N 1
ATOM 821 C CA . TYR A 1 99 ? 10.428 14.146 0.355 1.00 91.38 99 TYR A CA 1
ATOM 822 C C . TYR A 1 99 ? 11.480 13.477 1.266 1.00 91.38 99 TYR A C 1
ATOM 824 O O . TYR A 1 99 ? 11.302 12.330 1.680 1.00 91.38 99 TYR A O 1
ATOM 832 N N . ALA A 1 100 ? 12.599 14.154 1.554 1.00 89.62 100 ALA A N 1
ATOM 833 C CA . ALA A 1 100 ? 13.758 13.573 2.236 1.00 89.62 100 ALA A CA 1
ATOM 834 C C . ALA A 1 100 ? 13.431 13.057 3.641 1.00 89.62 100 ALA A C 1
ATOM 836 O O . ALA A 1 100 ? 13.946 12.031 4.073 1.00 89.62 100 ALA A O 1
ATOM 837 N N . THR A 1 101 ? 12.556 13.756 4.364 1.00 88.31 101 THR A N 1
ATOM 838 C CA . THR A 1 101 ? 12.128 13.317 5.694 1.00 88.31 101 THR A CA 1
ATOM 839 C C . THR A 1 101 ? 11.323 12.027 5.611 1.00 88.31 101 THR A C 1
ATOM 841 O O . THR A 1 101 ? 11.448 11.182 6.485 1.00 88.31 101 THR A O 1
ATOM 844 N N . GLN A 1 102 ? 10.495 11.868 4.578 1.00 90.31 102 GLN A N 1
ATOM 845 C CA . GLN A 1 102 ? 9.586 10.738 4.436 1.00 90.31 102 GLN A CA 1
ATOM 846 C C . GLN A 1 102 ? 10.297 9.492 3.905 1.00 90.31 102 GLN A C 1
ATOM 848 O O . GLN A 1 102 ? 9.989 8.389 4.357 1.00 90.31 102 GLN A O 1
ATOM 853 N N . ILE A 1 103 ? 11.256 9.653 2.984 1.00 92.69 103 ILE A N 1
ATOM 854 C CA . ILE A 1 103 ? 11.949 8.515 2.366 1.00 92.69 103 ILE A CA 1
ATOM 855 C C . ILE A 1 103 ? 12.767 7.704 3.383 1.00 92.69 103 ILE A C 1
ATOM 857 O O . ILE A 1 103 ? 12.875 6.494 3.235 1.00 92.69 103 ILE A O 1
ATOM 861 N N . GLY A 1 104 ? 13.271 8.329 4.453 1.00 90.50 104 GLY A N 1
ATOM 862 C CA . GLY A 1 104 ? 14.031 7.651 5.514 1.00 90.50 104 GLY A CA 1
ATOM 863 C C . GLY A 1 104 ? 13.190 6.924 6.574 1.00 90.50 104 GLY A C 1
ATOM 864 O O . GLY A 1 104 ? 13.748 6.300 7.470 1.00 90.50 104 GLY A O 1
ATOM 865 N N . LEU A 1 105 ? 11.853 6.998 6.523 1.00 90.62 105 LEU A N 1
ATOM 866 C CA . LEU A 1 105 ? 10.983 6.434 7.573 1.00 90.62 105 LEU A CA 1
ATOM 867 C C . LEU A 1 105 ? 10.645 4.951 7.386 1.00 90.62 105 LEU A C 1
ATOM 869 O O . LEU A 1 105 ? 10.065 4.343 8.289 1.00 90.62 105 LEU A O 1
ATOM 873 N N . LEU A 1 106 ? 10.954 4.377 6.222 1.00 91.50 106 LEU A N 1
ATOM 874 C CA . LEU A 1 106 ? 10.700 2.973 5.924 1.00 91.50 106 LEU A CA 1
ATOM 875 C C . LEU A 1 106 ? 11.916 2.348 5.226 1.00 91.50 106 LEU A C 1
ATOM 877 O O . LEU A 1 106 ? 12.512 2.990 4.360 1.00 91.50 106 LEU A O 1
ATOM 881 N N . PRO A 1 107 ? 12.257 1.091 5.546 1.00 93.94 107 PRO A N 1
ATOM 882 C CA . PRO A 1 107 ? 13.272 0.337 4.819 1.00 93.94 107 PRO A CA 1
ATOM 883 C C . PRO A 1 107 ? 13.029 0.274 3.294 1.00 93.94 107 PRO A C 1
ATOM 885 O O . PRO A 1 107 ? 11.886 0.159 2.833 1.00 93.94 107 PRO A O 1
ATOM 888 N N . ALA A 1 108 ? 14.111 0.362 2.508 1.00 95.88 108 ALA A N 1
ATOM 889 C CA . ALA A 1 108 ? 14.073 0.449 1.040 1.00 95.88 108 ALA A CA 1
ATOM 890 C C . ALA A 1 108 ? 13.441 -0.778 0.360 1.00 95.88 108 ALA A C 1
ATOM 892 O O . ALA A 1 108 ? 12.719 -0.651 -0.625 1.00 95.88 108 ALA A O 1
ATOM 893 N N . ASP A 1 109 ? 13.670 -1.964 0.914 1.00 93.69 109 ASP A N 1
ATOM 894 C CA . ASP A 1 109 ? 13.057 -3.233 0.518 1.00 93.69 109 ASP A CA 1
ATOM 895 C C . ASP A 1 109 ? 11.524 -3.173 0.582 1.00 93.69 109 ASP A C 1
ATOM 897 O O . ASP A 1 109 ? 10.844 -3.523 -0.381 1.00 93.69 109 ASP A O 1
ATOM 901 N N . LYS A 1 110 ? 10.957 -2.662 1.678 1.00 91.25 110 LYS A N 1
ATOM 902 C CA . LYS A 1 110 ? 9.503 -2.502 1.796 1.00 91.25 110 LYS A CA 1
ATOM 903 C C . LYS A 1 110 ? 8.972 -1.468 0.822 1.00 91.25 110 LYS A C 1
ATOM 905 O O . LYS A 1 110 ? 7.935 -1.706 0.205 1.00 91.25 110 LYS A O 1
ATOM 910 N N . MET A 1 111 ? 9.668 -0.339 0.675 1.00 94.69 111 MET A N 1
ATOM 911 C CA . MET A 1 111 ? 9.279 0.688 -0.291 1.00 94.69 111 MET A CA 1
ATOM 912 C C . MET A 1 111 ? 9.251 0.125 -1.715 1.00 94.69 111 MET A C 1
ATOM 914 O O . MET A 1 111 ? 8.258 0.323 -2.409 1.00 94.69 111 MET A O 1
ATOM 918 N N . ALA A 1 112 ? 10.267 -0.642 -2.121 1.00 95.12 112 ALA A N 1
ATOM 919 C CA . ALA A 1 112 ? 10.321 -1.274 -3.437 1.00 95.12 112 ALA A CA 1
ATOM 920 C C . ALA A 1 112 ? 9.115 -2.196 -3.679 1.00 95.12 112 ALA A C 1
ATOM 922 O O . ALA A 1 112 ? 8.433 -2.073 -4.698 1.00 95.12 112 ALA A O 1
ATOM 923 N N . VAL A 1 113 ? 8.786 -3.072 -2.719 1.00 92.00 113 VAL A N 1
ATOM 924 C CA . VAL A 1 113 ? 7.617 -3.962 -2.833 1.00 92.00 113 VAL A CA 1
ATOM 925 C C . VAL A 1 113 ? 6.316 -3.163 -2.927 1.00 92.00 113 VAL A C 1
ATOM 927 O O . VAL A 1 113 ? 5.493 -3.460 -3.796 1.00 92.00 113 VAL A O 1
ATOM 930 N N . ILE A 1 114 ? 6.135 -2.137 -2.087 1.00 91.62 114 ILE A N 1
ATOM 931 C CA . ILE A 1 114 ? 4.950 -1.265 -2.116 1.00 91.62 114 ILE A CA 1
ATOM 932 C C . ILE A 1 114 ? 4.800 -0.605 -3.488 1.00 91.62 114 ILE A C 1
ATOM 934 O O . ILE A 1 114 ? 3.714 -0.649 -4.063 1.00 91.62 114 ILE A O 1
ATOM 938 N N . VAL A 1 115 ? 5.876 -0.022 -4.020 1.00 94.19 115 VAL A N 1
ATOM 939 C CA . VAL A 1 115 ? 5.884 0.689 -5.306 1.00 94.19 115 VAL A CA 1
ATOM 940 C C . VAL A 1 115 ? 5.510 -0.251 -6.449 1.00 94.19 115 VAL A C 1
ATOM 942 O O . VAL A 1 115 ? 4.562 0.042 -7.178 1.00 94.19 115 VAL A O 1
ATOM 945 N N . MET A 1 116 ? 6.176 -1.408 -6.556 1.00 91.75 116 MET A N 1
ATOM 946 C CA . MET A 1 116 ? 5.900 -2.395 -7.606 1.00 91.75 116 MET A CA 1
ATOM 947 C C . MET A 1 116 ? 4.446 -2.882 -7.562 1.00 91.75 116 MET A C 1
ATOM 949 O O . MET A 1 116 ? 3.747 -2.838 -8.572 1.00 91.75 116 MET A O 1
ATOM 953 N N . HIS A 1 117 ? 3.947 -3.280 -6.385 1.00 88.06 117 HIS A N 1
ATOM 954 C CA . HIS A 1 117 ? 2.589 -3.825 -6.262 1.00 88.06 117 HIS A CA 1
ATOM 955 C C . HIS A 1 117 ? 1.516 -2.751 -6.464 1.00 88.06 117 HIS A C 1
ATOM 957 O O . HIS A 1 117 ? 0.475 -3.026 -7.059 1.00 88.06 117 HIS A O 1
ATOM 963 N N . LYS A 1 118 ? 1.741 -1.518 -5.987 1.00 88.50 118 LYS A N 1
ATOM 964 C CA . LYS A 1 118 ? 0.781 -0.422 -6.173 1.00 88.50 118 LYS A CA 1
ATOM 965 C C . LYS A 1 118 ? 0.715 0.031 -7.621 1.00 88.50 118 LYS A C 1
ATOM 967 O O . LYS A 1 118 ? -0.394 0.216 -8.114 1.00 88.50 118 LYS A O 1
ATOM 972 N N . MET A 1 119 ? 1.854 0.169 -8.297 1.00 89.31 119 MET A N 1
ATOM 973 C CA . MET A 1 119 ? 1.879 0.520 -9.717 1.00 89.31 119 MET A CA 1
ATOM 974 C C . MET A 1 119 ? 1.135 -0.530 -10.547 1.00 89.31 119 MET A C 1
ATOM 976 O O . MET A 1 119 ? 0.250 -0.193 -11.332 1.00 89.31 119 MET A O 1
ATOM 980 N N . MET A 1 120 ? 1.418 -1.807 -10.296 1.00 85.62 120 MET A N 1
ATOM 981 C CA . MET A 1 120 ? 0.790 -2.901 -11.027 1.00 85.62 120 MET A CA 1
ATOM 982 C C . MET A 1 120 ? -0.716 -3.015 -10.759 1.00 85.62 120 MET A C 1
ATOM 984 O O . MET A 1 120 ? -1.511 -3.153 -11.686 1.00 85.62 120 MET A O 1
ATOM 988 N N . GLY A 1 121 ? -1.139 -2.854 -9.501 1.00 81.94 121 GLY A N 1
ATOM 989 C CA . GLY A 1 121 ? -2.561 -2.818 -9.152 1.00 81.94 121 GLY A CA 1
ATOM 990 C C . GLY A 1 121 ? -3.315 -1.640 -9.787 1.00 81.94 121 GLY A C 1
ATOM 991 O O . GLY A 1 121 ? -4.490 -1.768 -10.131 1.00 81.94 121 GLY A O 1
ATOM 992 N N . LEU A 1 122 ? -2.655 -0.493 -9.977 1.00 84.44 122 LEU A N 1
ATOM 993 C CA . LEU A 1 122 ? -3.254 0.654 -10.666 1.00 84.44 122 LEU A CA 1
ATOM 994 C C . LEU A 1 122 ? -3.424 0.404 -12.167 1.00 84.44 122 LEU A C 1
ATOM 996 O O . LEU A 1 122 ? -4.426 0.840 -12.724 1.00 84.44 122 LEU A O 1
ATOM 1000 N N . LEU A 1 123 ? -2.497 -0.319 -12.798 1.00 81.19 123 LEU A N 1
ATOM 1001 C CA . LEU A 1 123 ? -2.610 -0.712 -14.205 1.00 81.19 123 LEU A CA 1
ATOM 1002 C C . LEU A 1 123 ? -3.770 -1.688 -14.435 1.00 81.19 123 LEU A C 1
ATOM 1004 O O . LEU A 1 123 ? -4.486 -1.546 -15.417 1.00 81.19 123 LEU A O 1
ATOM 1008 N N . MET A 1 124 ? -4.019 -2.606 -13.495 1.00 74.38 124 MET A N 1
ATOM 1009 C CA . MET A 1 124 ? -5.145 -3.554 -13.575 1.00 74.38 124 MET A CA 1
ATOM 1010 C C . MET A 1 124 ? -6.517 -2.936 -13.342 1.00 74.38 124 MET A C 1
ATOM 1012 O O . MET A 1 124 ? -7.528 -3.454 -13.804 1.00 74.38 124 MET A O 1
ATOM 1016 N N . THR A 1 125 ? -6.572 -1.864 -12.556 1.00 70.31 125 THR A N 1
ATOM 1017 C CA . THR A 1 125 ? -7.831 -1.181 -12.222 1.00 70.31 125 THR A CA 1
ATOM 1018 C C . THR A 1 125 ? -8.098 0.027 -13.115 1.00 70.31 125 THR A C 1
ATOM 1020 O O . THR A 1 125 ? -9.142 0.671 -12.983 1.00 70.31 125 THR A O 1
ATOM 1023 N N . GLY A 1 126 ? -7.164 0.355 -14.009 1.00 61.81 126 GLY A N 1
ATOM 1024 C CA . GLY A 1 126 ? -7.305 1.426 -14.980 1.00 61.81 126 GLY A CA 1
ATOM 1025 C C . GLY A 1 126 ? -8.358 1.091 -16.033 1.00 61.81 126 GLY A C 1
ATOM 1026 O O . GLY A 1 126 ? -8.435 -0.028 -16.522 1.00 61.81 126 GLY A O 1
ATOM 1027 N N . HIS A 1 127 ? -9.165 2.086 -16.402 1.00 56.38 127 HIS A N 1
ATOM 1028 C CA . HIS A 1 127 ? -10.062 2.004 -17.561 1.00 56.38 127 HIS A CA 1
ATOM 1029 C C . HIS A 1 127 ? -9.339 2.295 -18.890 1.00 56.38 127 HIS A C 1
ATOM 1031 O O . HIS A 1 127 ? -9.964 2.241 -19.942 1.00 56.38 127 HIS A O 1
ATOM 1037 N N . GLU A 1 128 ? -8.061 2.684 -18.834 1.00 62.91 128 GLU A N 1
ATOM 1038 C CA . GLU A 1 128 ? -7.241 3.075 -19.982 1.00 62.91 128 GLU A CA 1
ATOM 1039 C C . GLU A 1 128 ? -6.183 1.986 -20.210 1.00 62.91 128 GLU A C 1
ATOM 1041 O O . GLU A 1 128 ? -5.354 1.763 -19.326 1.00 62.91 128 GLU A O 1
ATOM 1046 N N . ASP A 1 129 ? -6.227 1.317 -21.369 1.00 68.38 129 ASP A N 1
ATOM 1047 C CA . ASP A 1 129 ? -5.367 0.184 -21.752 1.00 68.38 129 ASP A CA 1
ATOM 1048 C C . ASP A 1 129 ? -3.889 0.427 -21.387 1.00 68.38 129 ASP A C 1
ATOM 1050 O O . ASP A 1 129 ? -3.186 1.226 -22.017 1.00 68.38 129 ASP A O 1
ATOM 1054 N N . GLY A 1 130 ? -3.424 -0.216 -20.311 1.00 73.38 130 GLY A N 1
ATOM 1055 C CA . GLY A 1 130 ? -2.031 -0.170 -19.858 1.00 73.38 130 GLY A CA 1
ATOM 1056 C C . GLY A 1 130 ? -1.514 1.202 -19.395 1.00 73.38 130 GLY A C 1
ATOM 1057 O O . GLY A 1 130 ? -0.298 1.397 -19.357 1.00 73.38 130 GLY A O 1
ATOM 1058 N N . CYS A 1 131 ? -2.386 2.161 -19.054 1.00 85.06 131 CYS A N 1
ATOM 1059 C CA . CYS A 1 131 ? -1.986 3.532 -18.708 1.00 85.06 131 CYS A CA 1
ATOM 1060 C C . CYS A 1 131 ? -2.513 3.995 -17.344 1.00 85.06 131 CYS A C 1
ATOM 1062 O O . CYS A 1 131 ? -3.667 3.771 -16.984 1.00 85.06 131 CYS A O 1
ATOM 1064 N N . VAL A 1 132 ? -1.685 4.736 -16.598 1.00 89.25 132 VAL A N 1
ATOM 1065 C CA . VAL A 1 132 ? -2.089 5.378 -15.333 1.00 89.25 132 VAL A CA 1
ATOM 1066 C C . VAL A 1 132 ? -1.629 6.831 -15.301 1.00 89.25 132 VAL A C 1
ATOM 1068 O O . VAL A 1 132 ? -0.479 7.141 -15.596 1.00 89.25 132 VAL A O 1
ATOM 1071 N N . ARG A 1 133 ? -2.499 7.757 -14.878 1.00 90.38 133 ARG A N 1
ATOM 1072 C CA . ARG A 1 133 ? -2.110 9.164 -14.670 1.00 90.38 133 ARG A CA 1
ATOM 1073 C C . ARG A 1 133 ? -1.028 9.288 -13.596 1.00 90.38 133 ARG A C 1
ATOM 1075 O O . ARG A 1 133 ? -1.219 8.818 -12.476 1.00 90.38 133 ARG A O 1
ATOM 1082 N N . VAL A 1 134 ? 0.040 10.029 -13.893 1.00 92.62 134 VAL A N 1
ATOM 1083 C CA . VAL A 1 134 ? 1.219 10.179 -13.013 1.00 92.62 134 VAL A CA 1
ATOM 1084 C C . VAL A 1 134 ? 0.835 10.661 -11.615 1.00 92.62 134 VAL A C 1
ATOM 1086 O O . VAL A 1 134 ? 1.206 10.048 -10.621 1.00 92.62 134 VAL A O 1
ATOM 1089 N N . VAL A 1 135 ? 0.026 11.722 -11.525 1.00 91.31 135 VAL A N 1
ATOM 1090 C CA . VAL A 1 135 ? -0.394 12.295 -10.232 1.00 91.31 135 VAL A CA 1
ATOM 1091 C C . VAL A 1 135 ? -1.207 11.290 -9.411 1.00 91.31 135 VAL A C 1
ATOM 1093 O O . VAL A 1 135 ? -1.065 11.226 -8.193 1.00 91.31 135 VAL A O 1
ATOM 1096 N N . GLN A 1 136 ? -2.045 10.486 -10.072 1.00 89.12 136 GLN A N 1
ATOM 1097 C CA . GLN A 1 136 ? -2.824 9.446 -9.405 1.00 89.12 136 GLN A CA 1
ATOM 1098 C C . GLN A 1 136 ? -1.901 8.347 -8.866 1.00 89.12 136 GLN A C 1
ATOM 1100 O O . GLN A 1 136 ? -2.015 7.994 -7.694 1.00 89.12 136 GLN A O 1
ATOM 1105 N N . ALA A 1 137 ? -0.959 7.859 -9.677 1.00 92.12 137 ALA A N 1
ATOM 1106 C CA . ALA A 1 137 ? 0.015 6.862 -9.242 1.00 92.12 137 ALA A CA 1
ATOM 1107 C C . ALA A 1 137 ? 0.863 7.360 -8.064 1.00 92.12 137 ALA A C 1
ATOM 1109 O O . ALA A 1 137 ? 0.939 6.689 -7.036 1.00 92.12 137 ALA A O 1
ATOM 1110 N N . ALA A 1 138 ? 1.414 8.570 -8.169 1.00 94.81 138 ALA A N 1
ATOM 1111 C CA . ALA A 1 138 ? 2.241 9.174 -7.132 1.00 94.81 138 ALA A CA 1
ATOM 1112 C C . ALA A 1 138 ? 1.498 9.295 -5.791 1.00 94.81 138 ALA A C 1
ATOM 1114 O O . ALA A 1 138 ? 2.005 8.860 -4.759 1.00 94.81 138 ALA A O 1
ATOM 1115 N N . VAL A 1 139 ? 0.268 9.821 -5.788 1.00 91.75 139 VAL A N 1
ATOM 1116 C CA . VAL A 1 139 ? -0.516 9.958 -4.549 1.00 91.75 139 VAL A CA 1
ATOM 1117 C C . VAL A 1 139 ? -0.832 8.591 -3.938 1.00 91.75 139 VAL A C 1
ATOM 1119 O O . VAL A 1 139 ? -0.638 8.409 -2.740 1.00 91.75 139 VAL A O 1
ATOM 1122 N N . HIS A 1 140 ? -1.252 7.609 -4.741 1.00 89.12 140 HIS A N 1
ATOM 1123 C CA . HIS A 1 140 ? -1.579 6.269 -4.241 1.00 89.12 140 HIS A CA 1
ATOM 1124 C C . HIS A 1 140 ? -0.359 5.528 -3.668 1.00 89.12 140 HIS A C 1
ATOM 1126 O O . HIS A 1 140 ? -0.487 4.821 -2.664 1.00 89.12 140 HIS A O 1
ATOM 1132 N N . ILE A 1 141 ? 0.818 5.684 -4.282 1.00 93.56 141 ILE A N 1
ATOM 1133 C CA . ILE A 1 141 ? 2.079 5.134 -3.765 1.00 93.56 141 ILE A CA 1
ATOM 1134 C C . ILE A 1 141 ? 2.448 5.829 -2.448 1.00 93.56 141 ILE A C 1
ATOM 1136 O O . ILE A 1 141 ? 2.701 5.152 -1.453 1.00 93.56 141 ILE A O 1
ATOM 1140 N N . GLY A 1 142 ? 2.418 7.165 -2.406 1.00 93.25 142 GLY A N 1
ATOM 1141 C CA . GLY A 1 142 ? 2.733 7.937 -1.201 1.00 93.25 142 GLY A CA 1
ATOM 1142 C C . GLY A 1 142 ? 1.802 7.629 -0.025 1.00 93.25 142 GLY A C 1
ATOM 1143 O O . GLY A 1 142 ? 2.272 7.434 1.095 1.00 93.25 142 GLY A O 1
ATOM 1144 N N . GLU A 1 143 ? 0.496 7.507 -0.277 1.00 89.06 143 GLU A N 1
ATOM 1145 C CA . GLU A 1 143 ? -0.495 7.077 0.717 1.00 89.06 143 GLU A CA 1
ATOM 1146 C C . GLU A 1 143 ? -0.193 5.673 1.258 1.00 89.06 143 GLU A C 1
ATOM 1148 O O . GLU A 1 143 ? -0.303 5.437 2.462 1.00 89.06 143 GLU A O 1
ATOM 1153 N N . ALA A 1 144 ? 0.200 4.732 0.395 1.00 89.44 144 ALA A N 1
ATOM 1154 C CA . ALA A 1 144 ? 0.536 3.373 0.812 1.00 89.44 144 ALA A CA 1
ATOM 1155 C C . ALA A 1 144 ? 1.788 3.333 1.701 1.00 89.44 144 ALA A C 1
ATOM 1157 O O . ALA A 1 144 ? 1.792 2.644 2.722 1.00 89.44 144 ALA A O 1
ATOM 1158 N N . VAL A 1 145 ? 2.820 4.108 1.352 1.00 92.38 145 VAL A N 1
ATOM 1159 C CA . VAL A 1 145 ? 4.039 4.226 2.163 1.00 92.38 145 VAL A CA 1
ATOM 1160 C C . VAL A 1 145 ? 3.738 4.885 3.509 1.00 92.38 145 VAL A C 1
ATOM 1162 O O . VAL A 1 145 ? 4.169 4.378 4.540 1.00 92.38 145 VAL A O 1
ATOM 1165 N N . GLU A 1 146 ? 2.945 5.959 3.541 1.00 89.81 146 GLU A N 1
ATOM 1166 C CA . GLU A 1 146 ? 2.536 6.608 4.794 1.00 89.81 146 GLU A CA 1
ATOM 1167 C C . GLU A 1 146 ? 1.812 5.636 5.735 1.00 89.81 146 GLU A C 1
ATOM 1169 O O . GLU A 1 146 ? 2.056 5.614 6.946 1.00 89.81 146 GLU A O 1
ATOM 1174 N N . GLN A 1 147 ? 0.899 4.833 5.184 1.00 83.69 147 GLN A N 1
ATOM 1175 C CA . GLN A 1 147 ? 0.167 3.827 5.947 1.00 83.69 147 GLN A CA 1
ATOM 1176 C C . GLN A 1 147 ? 1.113 2.798 6.562 1.00 83.69 147 GLN A C 1
ATOM 1178 O O . GLN A 1 147 ? 0.987 2.499 7.751 1.00 83.69 147 GLN A O 1
ATOM 1183 N N . GLU A 1 148 ? 2.074 2.300 5.785 1.00 85.12 148 GLU A N 1
ATOM 1184 C CA . GLU A 1 148 ? 3.053 1.339 6.286 1.00 85.12 148 GLU A CA 1
ATOM 1185 C C . GLU A 1 148 ? 3.979 1.969 7.330 1.00 85.12 148 GLU A C 1
ATOM 1187 O O . GLU A 1 148 ? 4.201 1.367 8.374 1.00 85.12 148 GLU A O 1
ATOM 1192 N N . VAL A 1 149 ? 4.440 3.210 7.138 1.00 87.56 149 VAL A N 1
ATOM 1193 C CA . VAL A 1 149 ? 5.240 3.937 8.140 1.00 87.56 149 VAL A CA 1
ATOM 1194 C C . VAL A 1 149 ? 4.492 4.043 9.469 1.00 87.56 149 VAL A C 1
ATOM 1196 O O . VAL A 1 149 ? 5.062 3.792 10.530 1.00 87.56 149 VAL A O 1
ATOM 1199 N N . ARG A 1 150 ? 3.192 4.357 9.443 1.00 80.12 150 ARG A N 1
ATOM 1200 C CA . ARG A 1 150 ? 2.375 4.414 10.666 1.00 80.12 150 ARG A CA 1
ATOM 1201 C C . ARG A 1 150 ? 2.322 3.073 11.388 1.00 80.12 150 ARG A C 1
ATOM 1203 O O . ARG A 1 150 ? 2.444 3.040 12.613 1.00 80.12 150 ARG A O 1
ATOM 1210 N N . ILE A 1 151 ? 2.133 1.985 10.645 1.00 75.94 151 ILE A N 1
ATOM 1211 C CA . ILE A 1 151 ? 2.112 0.626 11.195 1.00 75.94 151 ILE A CA 1
ATOM 1212 C C . ILE A 1 151 ? 3.493 0.271 11.758 1.00 75.94 151 ILE A C 1
ATOM 1214 O O . ILE A 1 151 ? 3.591 -0.192 12.896 1.00 75.94 151 ILE A O 1
ATOM 1218 N N . HIS A 1 152 ? 4.551 0.556 11.000 1.00 75.69 152 HIS A N 1
ATOM 1219 C CA . HIS A 1 152 ? 5.942 0.304 11.354 1.00 75.69 152 HIS A CA 1
ATOM 1220 C C . HIS A 1 152 ? 6.329 0.998 12.660 1.00 75.69 152 HIS A C 1
ATOM 1222 O O . HIS A 1 152 ? 6.684 0.334 13.634 1.00 75.69 152 HIS A O 1
ATOM 1228 N N . THR A 1 153 ? 6.154 2.321 12.732 1.00 75.50 153 THR A N 1
ATOM 1229 C CA . THR A 1 153 ? 6.482 3.098 13.930 1.00 75.50 153 THR A CA 1
ATOM 1230 C C . THR A 1 153 ? 5.644 2.664 15.135 1.00 75.50 153 THR A C 1
ATOM 1232 O O . THR A 1 153 ? 6.156 2.578 16.252 1.00 75.50 153 THR A O 1
ATOM 1235 N N . PHE A 1 154 ? 4.359 2.342 14.940 1.00 66.88 154 PHE A N 1
ATOM 1236 C CA . PHE A 1 154 ? 3.510 1.833 16.020 1.00 66.88 154 PHE A CA 1
ATOM 1237 C C . PHE A 1 154 ? 4.045 0.514 16.601 1.00 66.88 154 PHE A C 1
ATOM 1239 O O . PHE A 1 154 ? 4.084 0.331 17.825 1.00 66.88 154 PHE A O 1
ATOM 1246 N N . LEU A 1 155 ? 4.486 -0.405 15.740 1.00 64.44 155 LEU A N 1
ATOM 1247 C CA . LEU A 1 155 ? 5.060 -1.681 16.158 1.00 64.44 155 LEU A CA 1
ATOM 1248 C C . LEU A 1 155 ? 6.426 -1.517 16.832 1.00 64.44 155 LEU A C 1
ATOM 1250 O O . LEU A 1 155 ? 6.667 -2.153 17.861 1.00 64.44 155 LEU A O 1
ATOM 1254 N N . GLU A 1 156 ? 7.305 -0.675 16.294 1.00 67.56 156 GLU A N 1
ATOM 1255 C CA . GLU A 1 156 ? 8.623 -0.401 16.878 1.00 67.56 156 GLU A CA 1
ATOM 1256 C C . GLU A 1 156 ? 8.512 0.216 18.268 1.00 67.56 156 GLU A C 1
ATOM 1258 O O . GLU A 1 156 ? 9.125 -0.285 19.214 1.00 67.56 156 GLU A O 1
ATOM 1263 N N . ASN A 1 157 ? 7.636 1.208 18.439 1.00 63.09 157 ASN A N 1
ATOM 1264 C CA . ASN A 1 157 ? 7.355 1.802 19.745 1.00 63.09 157 ASN A CA 1
ATOM 1265 C C . ASN A 1 157 ? 6.849 0.751 20.750 1.00 63.09 157 ASN A C 1
ATOM 1267 O O . ASN A 1 157 ? 7.212 0.774 21.929 1.00 63.09 157 ASN A O 1
ATOM 1271 N N . SER A 1 158 ? 6.060 -0.229 20.292 1.00 53.28 158 SER A N 1
ATOM 1272 C CA . SER A 1 158 ? 5.605 -1.346 21.129 1.00 53.28 158 SER A CA 1
ATOM 1273 C C . SER A 1 158 ? 6.737 -2.312 21.516 1.00 53.28 158 SER A C 1
ATOM 1275 O O . SER A 1 158 ? 6.766 -2.810 22.647 1.00 53.28 158 SER A O 1
ATOM 1277 N N . LYS A 1 159 ? 7.676 -2.586 20.600 1.00 56.75 159 LYS A N 1
ATOM 1278 C CA . LYS A 1 159 ? 8.826 -3.485 20.813 1.00 56.75 159 LYS A CA 1
ATOM 1279 C C . LYS A 1 159 ? 9.888 -2.850 21.716 1.00 56.75 159 LYS A C 1
ATOM 1281 O O . LYS A 1 159 ? 10.314 -3.487 22.682 1.00 56.75 159 LYS A O 1
ATOM 1286 N N . ASN A 1 160 ? 10.250 -1.593 21.465 1.00 52.72 160 ASN A N 1
ATOM 1287 C CA . ASN A 1 160 ? 11.248 -0.847 22.237 1.00 52.72 160 ASN A CA 1
ATOM 1288 C C . ASN A 1 160 ? 10.815 -0.671 23.696 1.00 52.72 160 ASN A C 1
ATOM 1290 O O . ASN A 1 160 ? 11.629 -0.818 24.601 1.00 52.72 160 ASN A O 1
ATOM 1294 N N . TYR A 1 161 ? 9.514 -0.520 23.957 1.00 46.50 161 TYR A N 1
ATOM 1295 C CA . TYR A 1 161 ? 8.977 -0.501 25.318 1.00 46.50 161 TYR A CA 1
ATOM 1296 C C . TYR A 1 161 ? 9.102 -1.851 26.059 1.00 46.50 161 TYR A C 1
ATOM 1298 O O . TYR A 1 161 ? 9.274 -1.879 27.277 1.00 46.50 161 TYR A O 1
ATOM 1306 N N . ARG A 1 162 ? 9.038 -2.995 25.357 1.00 44.66 162 ARG A N 1
ATOM 1307 C CA . ARG A 1 162 ? 9.274 -4.317 25.978 1.00 44.66 162 ARG A CA 1
ATOM 1308 C C . ARG A 1 162 ? 10.753 -4.546 26.294 1.00 44.66 162 ARG A C 1
ATOM 1310 O O . ARG A 1 162 ? 11.048 -5.214 27.281 1.00 44.66 162 ARG A O 1
ATOM 1317 N N . ARG A 1 163 ? 11.655 -3.989 25.477 1.00 43.69 163 ARG A N 1
ATOM 1318 C CA . ARG A 1 163 ? 13.115 -4.028 25.679 1.00 43.69 163 ARG A CA 1
ATOM 1319 C C . ARG A 1 163 ? 13.579 -3.065 26.777 1.00 43.69 163 ARG A C 1
ATOM 1321 O O . ARG A 1 163 ? 14.334 -3.475 27.649 1.00 43.69 163 ARG A O 1
ATOM 1328 N N . GLY A 1 164 ? 13.035 -1.848 26.816 1.00 44.81 164 GLY A N 1
ATOM 1329 C CA . GLY A 1 164 ? 13.330 -0.811 27.818 1.00 44.81 164 GLY A CA 1
ATOM 1330 C C . GLY A 1 164 ? 12.819 -1.101 29.234 1.00 44.81 164 GLY A C 1
ATOM 1331 O O . GLY A 1 164 ? 12.948 -0.271 30.121 1.00 44.81 164 GLY A O 1
ATOM 1332 N N . ARG A 1 165 ? 12.240 -2.282 29.478 1.00 42.28 165 ARG A N 1
ATOM 1333 C CA . ARG A 1 165 ? 11.936 -2.769 30.830 1.00 42.28 165 ARG A CA 1
ATOM 1334 C C . ARG A 1 165 ? 13.116 -3.522 31.467 1.00 42.28 165 ARG A C 1
ATOM 1336 O O . ARG A 1 165 ? 12.972 -3.988 32.592 1.00 42.28 165 ARG A O 1
ATOM 1343 N N . LYS A 1 166 ? 14.238 -3.673 30.748 1.00 41.75 166 LYS A N 1
ATOM 1344 C CA . LYS A 1 166 ? 15.455 -4.329 31.247 1.00 41.75 166 LYS A CA 1
ATOM 1345 C C . LYS A 1 166 ? 16.611 -3.382 31.588 1.00 41.75 166 LYS A C 1
ATOM 1347 O O . LYS A 1 166 ? 17.345 -3.739 32.494 1.00 41.75 166 LYS A O 1
ATOM 1352 N N . ASN A 1 167 ? 16.740 -2.204 30.971 1.00 33.12 167 ASN A N 1
ATOM 1353 C CA . ASN A 1 167 ? 17.883 -1.313 31.217 1.00 33.12 167 ASN A CA 1
ATOM 1354 C C . ASN A 1 167 ? 17.415 0.141 31.462 1.00 33.12 167 ASN A C 1
ATOM 1356 O O . ASN A 1 167 ? 16.770 0.717 30.590 1.00 33.12 167 ASN A O 1
ATOM 1360 N N . GLU A 1 168 ? 17.699 0.608 32.684 1.00 42.91 168 GLU A N 1
ATOM 1361 C CA . GLU A 1 168 ? 17.851 1.957 33.293 1.00 42.91 168 GLU A CA 1
ATOM 1362 C C . GLU A 1 168 ? 17.382 3.229 32.547 1.00 42.91 168 GLU A C 1
ATOM 1364 O O . GLU A 1 168 ? 17.569 3.371 31.345 1.00 42.91 168 GLU A O 1
ATOM 1369 N N . VAL A 1 169 ? 16.563 4.094 33.172 1.00 43.31 169 VAL A N 1
ATOM 1370 C CA . VAL A 1 169 ? 16.833 5.190 34.153 1.00 43.31 169 VAL A CA 1
ATOM 1371 C C . VAL A 1 169 ? 17.420 6.458 33.500 1.00 43.31 169 VAL A C 1
ATOM 1373 O O . VAL A 1 169 ? 18.489 6.447 32.909 1.00 43.31 169 VAL A O 1
ATOM 1376 N N . ASP A 1 170 ? 16.640 7.532 33.663 1.00 43.00 170 ASP A N 1
ATOM 1377 C CA . ASP A 1 170 ? 16.901 8.969 33.512 1.00 43.00 170 ASP A CA 1
ATOM 1378 C C . ASP A 1 170 ? 17.314 9.570 32.160 1.00 43.00 170 ASP A C 1
ATOM 1380 O O . ASP A 1 170 ? 18.471 9.556 31.749 1.00 43.00 170 ASP A O 1
ATOM 1384 N N . LYS A 1 171 ? 16.353 10.286 31.552 1.00 40.16 171 LYS A N 1
ATOM 1385 C CA . LYS A 1 171 ? 16.326 11.768 31.495 1.00 40.16 171 LYS A CA 1
ATOM 1386 C C . LYS A 1 171 ? 15.013 12.245 30.854 1.00 40.16 171 LYS A C 1
ATOM 1388 O O . LYS A 1 171 ? 14.633 11.726 29.814 1.00 40.16 171 LYS A O 1
ATOM 1393 N N . ASP A 1 172 ? 14.359 13.210 31.509 1.00 42.53 172 ASP A N 1
ATOM 1394 C CA . ASP A 1 172 ? 13.003 13.781 31.308 1.00 42.53 172 ASP A CA 1
ATOM 1395 C C . ASP A 1 172 ? 11.882 13.206 32.190 1.00 42.53 172 ASP A C 1
ATOM 1397 O O . ASP A 1 172 ? 10.837 12.770 31.714 1.00 42.53 172 ASP A O 1
ATOM 1401 N N . GLU A 1 173 ? 12.058 13.257 33.515 1.00 42.84 173 GLU A N 1
ATOM 1402 C CA . GLU A 1 173 ? 11.108 12.720 34.503 1.00 42.84 173 GLU A CA 1
ATOM 1403 C C . GLU A 1 173 ? 9.645 13.167 34.329 1.00 42.84 173 GLU A C 1
ATOM 1405 O O . GLU A 1 173 ? 8.753 12.374 34.620 1.00 42.84 173 GLU A O 1
ATOM 1410 N N . ALA A 1 174 ? 9.358 14.388 33.867 1.00 41.47 174 ALA A N 1
ATOM 1411 C CA . ALA A 1 174 ? 7.982 14.891 33.765 1.00 41.47 174 ALA A CA 1
ATOM 1412 C C . ALA A 1 174 ? 7.238 14.338 32.533 1.00 41.47 174 ALA A C 1
ATOM 1414 O O . ALA A 1 174 ? 6.161 13.751 32.671 1.00 41.47 174 ALA A O 1
ATOM 1415 N N . LEU A 1 175 ? 7.854 14.421 31.347 1.00 44.50 175 LEU A N 1
ATOM 1416 C CA . LEU A 1 175 ? 7.321 13.841 30.107 1.00 44.50 175 LEU A CA 1
ATOM 1417 C C . LEU A 1 175 ? 7.373 12.308 30.139 1.00 44.50 175 LEU A C 1
ATOM 1419 O O . LEU A 1 175 ? 6.448 11.645 29.668 1.00 44.50 175 LEU A O 1
ATOM 1423 N N . ILE A 1 176 ? 8.405 11.724 30.758 1.00 48.88 176 ILE A N 1
ATOM 1424 C CA . ILE A 1 176 ? 8.506 10.278 30.976 1.00 48.88 176 ILE A CA 1
ATOM 1425 C C . ILE A 1 176 ? 7.452 9.809 31.972 1.00 48.88 176 ILE A C 1
ATOM 1427 O O . ILE A 1 176 ? 6.857 8.766 31.718 1.00 48.88 176 ILE A O 1
ATOM 1431 N N . LYS A 1 177 ? 7.160 10.533 33.066 1.00 47.06 177 LYS A N 1
ATOM 1432 C CA . LYS A 1 177 ? 6.079 10.154 33.998 1.00 47.06 177 LYS A CA 1
ATOM 1433 C C . LYS A 1 177 ? 4.721 10.214 33.314 1.00 47.06 177 LYS A C 1
ATOM 1435 O O . LYS A 1 177 ? 3.966 9.248 33.419 1.00 47.06 177 LYS A O 1
ATOM 1440 N N . GLU A 1 178 ? 4.428 11.274 32.565 1.00 46.12 178 GLU A N 1
ATOM 1441 C CA . GLU A 1 178 ? 3.151 11.416 31.860 1.00 46.12 178 GLU A CA 1
ATOM 1442 C C . GLU A 1 178 ? 2.979 10.335 30.779 1.00 46.12 178 GLU A C 1
ATOM 1444 O O . GLU A 1 178 ? 1.982 9.600 30.769 1.00 46.12 178 GLU A O 1
ATOM 1449 N N . GLN A 1 179 ? 4.008 10.116 29.955 1.00 47.94 179 GLN A N 1
ATOM 1450 C CA . GLN A 1 179 ? 4.024 9.026 28.983 1.00 47.94 179 GLN A CA 1
ATOM 1451 C C . GLN A 1 179 ? 4.001 7.651 29.669 1.00 47.94 179 GLN A C 1
ATOM 1453 O O . GLN A 1 179 ? 3.339 6.742 29.177 1.00 47.94 179 GLN A O 1
ATOM 1458 N N . ALA A 1 180 ? 4.650 7.456 30.819 1.00 49.34 180 ALA A N 1
ATOM 1459 C CA . ALA A 1 180 ? 4.628 6.202 31.575 1.00 49.34 180 ALA A CA 1
ATOM 1460 C C . ALA A 1 180 ? 3.253 5.910 32.192 1.00 49.34 180 ALA A C 1
ATOM 1462 O O . ALA A 1 180 ? 2.842 4.746 32.225 1.00 49.34 180 ALA A O 1
ATOM 1463 N N . ILE A 1 181 ? 2.518 6.934 32.633 1.00 58.16 181 ILE A N 1
ATOM 1464 C CA . ILE A 1 181 ? 1.139 6.822 33.127 1.00 58.16 181 ILE A CA 1
ATOM 1465 C C . ILE A 1 181 ? 0.206 6.433 31.975 1.00 58.16 181 ILE A C 1
ATOM 1467 O O . ILE A 1 181 ? -0.534 5.448 32.090 1.00 58.16 181 ILE A O 1
ATOM 1471 N N . LEU A 1 182 ? 0.309 7.119 30.831 1.00 52.25 182 LEU A N 1
ATOM 1472 C CA . LEU A 1 182 ? -0.388 6.761 29.591 1.00 52.25 182 LEU A CA 1
ATOM 1473 C C . LEU A 1 182 ? -0.061 5.324 29.159 1.00 52.25 182 LEU A C 1
ATOM 1475 O O . LEU A 1 182 ? -0.969 4.544 28.878 1.00 52.25 182 LEU A O 1
ATOM 1479 N N . ARG A 1 183 ? 1.209 4.913 29.215 1.00 58.69 183 ARG A N 1
ATOM 1480 C CA . ARG A 1 183 ? 1.681 3.561 28.865 1.00 58.69 183 ARG A CA 1
ATOM 1481 C C . ARG A 1 183 ? 1.209 2.484 29.843 1.00 58.69 183 ARG A C 1
ATOM 1483 O O . ARG A 1 183 ? 0.843 1.396 29.401 1.00 58.69 183 ARG A O 1
ATOM 1490 N N . LYS A 1 184 ? 1.167 2.744 31.157 1.00 59.72 184 LYS A N 1
ATOM 1491 C CA . LYS A 1 184 ? 0.577 1.822 32.151 1.00 59.72 184 LYS A CA 1
ATOM 1492 C C . LYS A 1 184 ? -0.917 1.647 31.896 1.00 59.72 184 LYS A C 1
ATOM 1494 O O . LYS A 1 184 ? -1.420 0.524 31.968 1.00 59.72 184 LYS A O 1
ATOM 1499 N N . ARG A 1 185 ? -1.609 2.728 31.522 1.00 51.72 185 ARG A N 1
ATOM 1500 C CA . ARG A 1 185 ? -3.020 2.700 31.126 1.00 51.72 185 ARG A CA 1
ATOM 1501 C C . ARG A 1 185 ? -3.199 1.886 29.844 1.00 51.72 185 ARG A C 1
ATOM 1503 O O . ARG A 1 185 ? -3.948 0.918 29.867 1.00 51.72 185 ARG A O 1
ATOM 1510 N N . VAL A 1 186 ? -2.428 2.158 28.789 1.00 49.34 186 VAL A N 1
ATOM 1511 C CA . VAL A 1 186 ? -2.431 1.395 27.527 1.00 49.34 186 VAL A CA 1
ATOM 1512 C C . VAL A 1 186 ? -2.119 -0.085 27.760 1.00 49.34 186 VAL A C 1
ATOM 1514 O O . VAL A 1 186 ? -2.861 -0.933 27.283 1.00 49.34 186 VAL A O 1
ATOM 1517 N N . ASN A 1 187 ? -1.099 -0.438 28.543 1.00 47.12 187 ASN A N 1
ATOM 1518 C CA . ASN A 1 187 ? -0.755 -1.838 28.812 1.00 47.12 187 ASN A CA 1
ATOM 1519 C C . ASN A 1 187 ? -1.794 -2.567 29.658 1.00 47.12 187 ASN A C 1
ATOM 1521 O O . ASN A 1 187 ? -2.081 -3.733 29.389 1.00 47.12 187 ASN A O 1
ATOM 1525 N N . ASN A 1 188 ? -2.393 -1.903 30.647 1.00 52.16 188 ASN A N 1
ATOM 1526 C CA . ASN A 1 188 ? -3.529 -2.466 31.369 1.00 52.16 188 ASN A CA 1
ATOM 1527 C C . ASN A 1 188 ? -4.726 -2.671 30.437 1.00 52.16 188 ASN A C 1
ATOM 1529 O O . ASN A 1 188 ? -5.426 -3.670 30.564 1.00 52.16 188 ASN A O 1
ATOM 1533 N N . LEU A 1 189 ? -4.932 -1.788 29.459 1.00 52.72 189 LEU A N 1
ATOM 1534 C CA . LEU A 1 189 ? -5.989 -1.920 28.458 1.00 52.72 189 LEU A CA 1
ATOM 1535 C C . LEU A 1 189 ? -5.693 -3.009 27.419 1.00 52.72 189 LEU A C 1
ATOM 1537 O O . LEU A 1 189 ? -6.602 -3.750 27.053 1.00 52.72 189 LEU A O 1
ATOM 1541 N N . ILE A 1 190 ? -4.434 -3.182 27.008 1.00 49.12 190 ILE A N 1
ATOM 1542 C CA . ILE A 1 190 ? -3.976 -4.276 26.139 1.00 49.12 190 ILE A CA 1
ATOM 1543 C C . ILE A 1 190 ? -4.122 -5.620 26.861 1.00 49.12 190 ILE A C 1
ATOM 1545 O O . ILE A 1 190 ? -4.689 -6.553 26.293 1.00 49.12 190 ILE A O 1
ATOM 1549 N N . LYS A 1 191 ? -3.686 -5.715 28.126 1.00 50.72 191 LYS A N 1
ATOM 1550 C CA . LYS A 1 191 ? -3.871 -6.908 28.972 1.00 50.72 191 LYS A CA 1
ATOM 1551 C C . LYS A 1 191 ? -5.348 -7.228 29.199 1.00 50.72 191 LYS A C 1
ATOM 1553 O O . LYS A 1 191 ? -5.723 -8.394 29.191 1.00 50.72 191 LYS A O 1
ATOM 1558 N N . LYS A 1 192 ? -6.194 -6.202 29.330 1.00 48.84 192 LYS A N 1
ATOM 1559 C CA . LYS A 1 192 ? -7.659 -6.328 29.421 1.00 48.84 192 LYS A CA 1
ATOM 1560 C C . LYS A 1 192 ? -8.350 -6.466 28.052 1.00 48.84 192 LYS A C 1
ATOM 1562 O O . LYS A 1 192 ? -9.574 -6.425 27.998 1.00 48.84 192 LYS A O 1
ATOM 1567 N N . GLN A 1 193 ? -7.596 -6.611 26.953 1.00 40.84 193 GLN A N 1
ATOM 1568 C CA . GLN A 1 193 ? -8.097 -6.751 25.574 1.00 40.84 193 GLN A CA 1
ATOM 1569 C C . GLN A 1 193 ? -9.064 -5.631 25.119 1.00 40.84 193 GLN A C 1
ATOM 1571 O O . GLN A 1 193 ? -9.853 -5.804 24.190 1.00 40.84 193 GLN A O 1
ATOM 1576 N N . LYS A 1 194 ? -8.974 -4.438 25.716 1.00 44.75 194 LYS A N 1
ATOM 1577 C CA . LYS A 1 194 ? -9.795 -3.259 25.401 1.00 44.75 194 LYS A CA 1
ATOM 1578 C C . LYS A 1 194 ? -9.205 -2.441 24.249 1.00 44.75 194 LYS A C 1
ATOM 1580 O O . LYS A 1 194 ? -8.823 -1.282 24.395 1.00 44.75 194 LYS A O 1
ATOM 1585 N N . VAL A 1 195 ? -9.164 -3.054 23.070 1.00 51.09 195 VAL A N 1
ATOM 1586 C CA . VAL A 1 195 ? -8.566 -2.505 21.835 1.00 51.09 195 VAL A CA 1
ATOM 1587 C C . VAL A 1 195 ? -9.125 -1.129 21.467 1.00 51.09 195 VAL A C 1
ATOM 1589 O O . VAL A 1 195 ? -8.389 -0.296 20.964 1.00 51.09 195 VAL A O 1
ATOM 1592 N N . ILE A 1 196 ? -10.404 -0.867 21.748 1.00 47.28 196 ILE A N 1
ATOM 1593 C CA . ILE A 1 196 ? -11.059 0.414 21.440 1.00 47.28 196 ILE A CA 1
ATOM 1594 C C . ILE A 1 196 ? -10.515 1.553 22.318 1.00 47.28 196 ILE A C 1
ATOM 1596 O O . ILE A 1 196 ? -10.382 2.670 21.836 1.00 47.28 196 ILE A O 1
ATOM 1600 N N . GLU A 1 197 ? -10.187 1.293 23.586 1.00 45.50 197 GLU A N 1
ATOM 1601 C CA . GLU A 1 197 ? -9.617 2.304 24.492 1.00 45.50 197 GLU A CA 1
ATOM 1602 C C . GLU A 1 197 ? -8.118 2.504 24.218 1.00 45.50 197 GLU A C 1
ATOM 1604 O O . GLU A 1 197 ? -7.649 3.635 24.224 1.00 45.50 197 GLU A O 1
ATOM 1609 N N . VAL A 1 198 ? -7.390 1.436 23.865 1.00 48.47 198 VAL A N 1
ATOM 1610 C CA . VAL A 1 198 ? -6.007 1.527 23.354 1.00 48.47 198 VAL A CA 1
ATOM 1611 C C . VAL A 1 198 ? -5.963 2.361 22.082 1.00 48.47 198 VAL A C 1
ATOM 1613 O O . VAL A 1 198 ? -5.117 3.232 21.941 1.00 48.47 198 VAL A O 1
ATOM 1616 N N . GLN A 1 199 ? -6.906 2.126 21.172 1.00 45.28 199 GLN A N 1
ATOM 1617 C CA . GLN A 1 199 ? -6.971 2.867 19.930 1.00 45.28 199 GLN A CA 1
ATOM 1618 C C . GLN A 1 199 ? -7.363 4.317 20.184 1.00 45.28 199 GLN A C 1
ATOM 1620 O O . GLN A 1 199 ? -6.680 5.165 19.662 1.00 45.28 199 GLN A O 1
ATOM 1625 N N . LYS A 1 200 ? -8.325 4.636 21.060 1.00 48.44 200 LYS A N 1
ATOM 1626 C CA . LYS A 1 200 ? -8.599 6.033 21.460 1.00 48.44 200 LYS A CA 1
ATOM 1627 C C . LYS A 1 200 ? -7.375 6.754 22.044 1.00 48.44 200 LYS A C 1
ATOM 1629 O O . LYS A 1 200 ? -7.228 7.943 21.812 1.00 48.44 200 LYS A O 1
ATOM 1634 N N . LEU A 1 201 ? -6.494 6.048 22.757 1.00 50.12 201 LEU A N 1
ATOM 1635 C CA . LEU A 1 201 ? -5.239 6.616 23.269 1.00 50.12 201 LEU A CA 1
ATOM 1636 C C . LEU A 1 201 ? -4.184 6.808 22.165 1.00 50.12 201 LEU A C 1
ATOM 1638 O O . LEU A 1 201 ? -3.425 7.762 22.227 1.00 50.12 201 LEU A O 1
ATOM 1642 N N . VAL A 1 202 ? -4.173 5.948 21.142 1.00 46.03 202 VAL A N 1
ATOM 1643 C CA . VAL A 1 202 ? -3.303 6.056 19.950 1.00 46.03 202 VAL A CA 1
ATOM 1644 C C . VAL A 1 202 ? -3.850 7.059 18.924 1.00 46.03 202 VAL A C 1
ATOM 1646 O O . VAL A 1 202 ? -3.086 7.722 18.245 1.00 46.03 202 VAL A O 1
ATOM 1649 N N . THR A 1 203 ? -5.172 7.191 18.809 1.00 41.25 203 THR A N 1
ATOM 1650 C CA . THR A 1 203 ? -5.871 8.150 17.937 1.00 41.25 203 THR A CA 1
ATOM 1651 C C . THR A 1 203 ? -5.844 9.563 18.524 1.00 41.25 203 THR A C 1
ATOM 1653 O O . THR A 1 203 ? -6.013 10.512 17.775 1.00 41.25 203 THR A O 1
ATOM 1656 N N . ASN A 1 204 ? -5.604 9.713 19.835 1.00 38.53 204 ASN A N 1
ATOM 1657 C CA . ASN A 1 204 ? -5.348 11.014 20.466 1.00 38.53 204 ASN A CA 1
ATOM 1658 C C . ASN A 1 204 ? -3.971 11.595 20.104 1.00 38.53 204 ASN A C 1
ATOM 1660 O O . ASN A 1 204 ? -3.773 12.794 20.261 1.00 38.53 204 ASN A O 1
ATOM 1664 N N . GLU A 1 205 ? -3.038 10.783 19.597 1.00 41.41 205 GLU A N 1
ATOM 1665 C CA . GLU A 1 205 ? -1.949 11.300 18.774 1.00 41.41 205 GLU A CA 1
ATOM 1666 C C . GLU A 1 205 ? -2.482 11.406 17.342 1.00 41.41 205 GLU A C 1
ATOM 1668 O O . GLU A 1 205 ? -2.286 10.511 16.517 1.00 41.41 205 GLU A O 1
ATOM 1673 N N . GLU A 1 206 ? -3.185 12.496 17.029 1.00 43.28 206 GLU A N 1
ATOM 1674 C CA . GLU A 1 206 ? -3.355 12.936 15.643 1.00 43.28 206 GLU A CA 1
ATOM 1675 C C . GLU A 1 206 ? -1.966 13.284 15.084 1.00 43.28 206 GLU A C 1
ATOM 1677 O O . GLU A 1 206 ? -1.605 14.446 14.918 1.00 43.28 206 GLU A O 1
ATOM 1682 N N . ARG A 1 207 ? -1.137 12.270 14.800 1.00 51.50 207 ARG A N 1
ATOM 1683 C CA . ARG A 1 207 ? -0.005 12.444 13.897 1.00 51.50 207 ARG A CA 1
ATOM 1684 C C . ARG A 1 207 ? -0.615 12.848 12.570 1.00 51.50 207 ARG A C 1
ATOM 1686 O O . ARG A 1 207 ? -1.254 12.031 11.899 1.00 51.50 207 ARG A O 1
ATOM 1693 N N . THR A 1 208 ? -0.466 14.129 12.259 1.00 57.44 208 THR A N 1
ATOM 1694 C CA . THR A 1 208 ? -0.953 14.760 11.042 1.00 57.44 208 THR A CA 1
ATOM 1695 C C . THR A 1 208 ? -0.649 13.850 9.861 1.00 57.44 208 THR A C 1
ATOM 1697 O O . THR A 1 208 ? 0.483 13.402 9.662 1.00 57.44 208 THR A O 1
ATOM 1700 N N . SER A 1 209 ? -1.692 13.485 9.114 1.00 71.00 209 SER A N 1
ATOM 1701 C CA . SER A 1 209 ? -1.490 12.774 7.860 1.00 71.00 209 SER A CA 1
ATOM 1702 C C . SER A 1 209 ? -0.585 13.584 6.960 1.00 71.00 209 SER A C 1
ATOM 1704 O O . SER A 1 209 ? -0.702 14.812 6.935 1.00 71.00 209 SER A O 1
ATOM 1706 N N . TRP A 1 210 ? 0.288 12.911 6.216 1.00 83.81 210 TRP A N 1
ATOM 1707 C CA . TRP A 1 210 ? 1.049 13.593 5.187 1.00 83.81 210 TRP A CA 1
ATOM 1708 C C . TRP A 1 210 ? 0.046 14.294 4.270 1.00 83.81 210 TRP A C 1
ATOM 1710 O O . TRP A 1 210 ? -0.977 13.728 3.878 1.00 83.81 210 TRP A O 1
ATOM 1720 N N . GLY A 1 211 ? 0.281 15.575 3.990 1.00 83.44 211 GLY A N 1
ATOM 1721 C CA . GLY A 1 211 ? -0.535 16.282 3.012 1.00 83.44 211 GLY A CA 1
ATOM 1722 C C . GLY A 1 211 ? -0.402 15.606 1.646 1.00 83.44 211 GLY A C 1
ATOM 1723 O O . GLY A 1 211 ? 0.637 15.011 1.352 1.00 83.44 211 GLY A O 1
ATOM 1724 N N . ARG A 1 212 ? -1.416 15.751 0.781 1.00 85.81 212 ARG A N 1
ATOM 1725 C CA . ARG A 1 212 ? -1.359 15.217 -0.595 1.00 85.81 212 ARG A CA 1
ATOM 1726 C C . ARG A 1 212 ? -0.111 15.669 -1.351 1.00 85.81 212 ARG A C 1
ATOM 1728 O O . ARG A 1 212 ? 0.406 14.920 -2.165 1.00 85.81 212 ARG A O 1
ATOM 1735 N N . ASP A 1 213 ? 0.384 16.867 -1.050 1.00 89.44 213 ASP A N 1
ATOM 1736 C CA . ASP A 1 213 ? 1.636 17.395 -1.591 1.00 89.44 213 ASP A CA 1
ATOM 1737 C C . ASP A 1 213 ? 2.854 16.533 -1.206 1.00 89.44 213 ASP A C 1
ATOM 1739 O O . ASP A 1 213 ? 3.608 16.109 -2.078 1.00 89.44 213 ASP A O 1
ATOM 1743 N N . ALA A 1 214 ? 3.015 16.191 0.076 1.00 90.62 214 ALA A N 1
ATOM 1744 C CA . ALA A 1 214 ? 4.116 15.346 0.540 1.00 90.62 214 ALA A CA 1
ATOM 1745 C C . ALA A 1 214 ? 4.005 13.907 0.007 1.00 90.62 214 ALA A C 1
ATOM 1747 O O . ALA A 1 214 ? 5.004 13.334 -0.428 1.00 90.62 214 ALA A O 1
ATOM 1748 N N . GLN A 1 215 ? 2.789 13.348 -0.018 1.00 92.50 215 GLN A N 1
ATOM 1749 C CA . GLN A 1 215 ? 2.519 12.031 -0.607 1.00 92.50 215 GLN A CA 1
ATOM 1750 C C . GLN A 1 215 ? 2.877 12.007 -2.097 1.00 92.50 215 GLN A C 1
ATOM 1752 O O . GLN A 1 215 ? 3.578 11.102 -2.541 1.00 92.50 215 GLN A O 1
ATOM 1757 N N . ALA A 1 216 ? 2.445 13.020 -2.856 1.00 94.00 216 ALA A N 1
ATOM 1758 C CA . ALA A 1 216 ? 2.744 13.134 -4.277 1.00 94.00 216 ALA A CA 1
ATOM 1759 C C . ALA A 1 216 ? 4.244 13.311 -4.528 1.00 94.00 216 ALA A C 1
ATOM 1761 O O . ALA A 1 216 ? 4.780 12.657 -5.408 1.00 94.00 216 ALA A O 1
ATOM 1762 N N . LYS A 1 217 ? 4.949 14.137 -3.747 1.00 95.19 217 LYS A N 1
ATOM 1763 C CA . LYS A 1 217 ? 6.402 14.336 -3.896 1.00 95.19 217 LYS A CA 1
ATOM 1764 C C . LYS A 1 217 ? 7.192 13.049 -3.670 1.00 95.19 217 LYS A C 1
ATOM 1766 O O . LYS A 1 217 ? 8.043 12.718 -4.491 1.00 95.19 217 LYS A O 1
ATOM 1771 N N . LEU A 1 218 ? 6.891 12.317 -2.594 1.00 96.00 218 LEU A N 1
ATOM 1772 C CA . LEU A 1 218 ? 7.523 11.023 -2.329 1.00 96.00 218 LEU A CA 1
ATOM 1773 C C . LEU A 1 218 ? 7.165 10.006 -3.416 1.00 96.00 218 LEU A C 1
ATOM 1775 O O . LEU A 1 218 ? 8.046 9.363 -3.976 1.00 96.00 218 LEU A O 1
ATOM 1779 N N . GLY A 1 219 ? 5.876 9.880 -3.735 1.00 96.31 219 GLY A N 1
ATOM 1780 C CA . GLY A 1 219 ? 5.401 8.930 -4.732 1.00 96.31 219 GLY A CA 1
ATOM 1781 C C . GLY A 1 219 ? 5.948 9.199 -6.131 1.00 96.31 219 GLY A C 1
ATOM 1782 O O . GLY A 1 219 ? 6.304 8.250 -6.817 1.00 96.31 219 GLY A O 1
ATOM 1783 N N . SER A 1 220 ? 6.083 10.465 -6.536 1.00 95.94 220 SER A N 1
ATOM 1784 C CA . SER A 1 220 ? 6.688 10.847 -7.816 1.00 95.94 220 SER A CA 1
ATOM 1785 C C . SER A 1 220 ? 8.158 10.454 -7.882 1.00 95.94 220 SER A C 1
ATOM 1787 O O . SER A 1 220 ? 8.576 9.913 -8.899 1.00 95.94 220 SER A O 1
ATOM 1789 N N . ARG A 1 221 ? 8.932 10.659 -6.805 1.00 96.81 221 ARG A N 1
ATOM 1790 C CA . ARG A 1 221 ? 10.334 10.220 -6.767 1.00 96.81 221 ARG A CA 1
ATOM 1791 C C . ARG A 1 221 ? 10.450 8.700 -6.846 1.00 96.81 221 ARG A C 1
ATOM 1793 O O . ARG A 1 221 ? 11.258 8.183 -7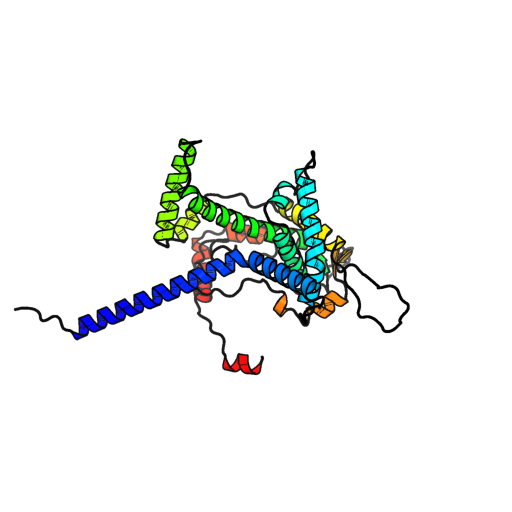.603 1.00 96.81 221 ARG A O 1
ATOM 1800 N N . LEU A 1 222 ? 9.633 7.976 -6.085 1.00 97.38 222 LEU A N 1
ATOM 1801 C CA . LEU A 1 222 ? 9.627 6.511 -6.119 1.00 97.38 222 LEU A CA 1
ATOM 1802 C C . LEU A 1 222 ? 9.209 5.965 -7.493 1.00 97.38 222 LEU A C 1
ATOM 1804 O O . LEU A 1 222 ? 9.735 4.950 -7.941 1.00 97.38 222 LEU A O 1
ATOM 1808 N N . LEU A 1 223 ? 8.278 6.644 -8.163 1.00 96.00 223 LEU A N 1
ATOM 1809 C CA . LEU A 1 223 ? 7.843 6.310 -9.514 1.00 96.00 223 LEU A CA 1
ATOM 1810 C C . LEU A 1 223 ? 8.937 6.585 -10.552 1.00 96.00 223 LEU A C 1
ATOM 1812 O O . LEU A 1 223 ? 9.135 5.767 -11.440 1.00 96.00 223 LEU A O 1
ATOM 1816 N N . GLU A 1 224 ? 9.664 7.693 -10.415 1.00 95.94 224 GLU A N 1
ATOM 1817 C CA . GLU A 1 224 ? 10.835 8.010 -11.238 1.00 95.94 224 GLU A CA 1
ATOM 1818 C C . GLU A 1 224 ? 11.910 6.918 -11.102 1.00 95.94 224 GLU A C 1
ATOM 1820 O O . GLU A 1 224 ? 12.317 6.329 -12.103 1.00 95.94 224 GLU A O 1
ATOM 1825 N N . LEU A 1 225 ? 12.261 6.537 -9.868 1.00 96.94 225 LEU A N 1
ATOM 1826 C CA . LEU A 1 225 ? 13.195 5.435 -9.60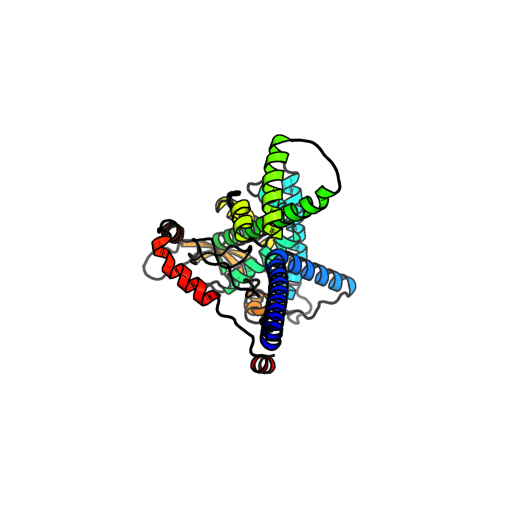9 1.00 96.94 225 LEU A CA 1
ATOM 1827 C C . LEU A 1 225 ? 12.710 4.108 -10.214 1.00 96.94 225 LEU A C 1
ATOM 1829 O O . LEU A 1 225 ? 13.511 3.353 -10.761 1.00 96.94 225 LEU A O 1
ATOM 1833 N N . LEU A 1 226 ? 11.405 3.819 -10.162 1.00 96.12 226 LEU A N 1
ATOM 1834 C CA . LEU A 1 226 ? 10.829 2.645 -10.825 1.00 96.12 226 LEU A CA 1
ATOM 1835 C C . LEU A 1 226 ? 10.991 2.720 -12.349 1.00 96.12 226 LEU A C 1
ATOM 1837 O O . LEU A 1 226 ? 11.398 1.734 -12.954 1.00 96.12 226 LEU A O 1
ATOM 1841 N N . THR A 1 227 ? 10.707 3.866 -12.976 1.00 94.44 227 THR A N 1
ATOM 1842 C CA . THR A 1 227 ? 10.859 4.026 -14.434 1.00 94.44 227 THR A CA 1
ATOM 1843 C C . THR A 1 227 ? 12.312 3.921 -14.903 1.00 94.44 227 THR A C 1
ATOM 1845 O O . THR A 1 227 ? 12.553 3.474 -16.019 1.00 94.44 227 THR A O 1
ATOM 1848 N N . GLU A 1 228 ? 13.275 4.291 -14.055 1.00 94.75 228 GLU A N 1
ATOM 1849 C CA . GLU A 1 228 ? 14.712 4.204 -14.346 1.00 94.75 228 GLU A CA 1
ATOM 1850 C C . GLU A 1 228 ? 15.283 2.788 -14.172 1.00 94.75 228 GLU A C 1
ATOM 1852 O O . GLU A 1 228 ? 16.314 2.467 -14.759 1.00 94.75 228 GLU A O 1
ATOM 1857 N N . THR A 1 229 ? 14.646 1.946 -13.353 1.00 94.81 229 THR A N 1
ATOM 1858 C CA . THR A 1 229 ? 15.209 0.648 -12.932 1.00 94.81 229 THR A CA 1
ATOM 1859 C C . THR A 1 229 ? 14.449 -0.568 -13.448 1.00 94.81 229 THR A C 1
ATOM 1861 O O . THR A 1 229 ? 15.022 -1.653 -13.521 1.00 94.81 229 THR A O 1
ATOM 1864 N N . ALA A 1 230 ? 13.173 -0.422 -13.806 1.00 93.88 230 ALA A N 1
ATOM 1865 C CA . ALA A 1 230 ? 12.353 -1.532 -14.268 1.00 93.88 230 ALA A CA 1
ATOM 1866 C C . ALA A 1 230 ? 12.492 -1.732 -15.785 1.00 93.88 230 ALA A C 1
ATOM 1868 O O . ALA A 1 230 ? 12.006 -0.925 -16.580 1.00 93.88 230 ALA A O 1
ATOM 1869 N N . PHE A 1 231 ? 13.096 -2.850 -16.185 1.00 90.31 231 PHE A N 1
ATOM 1870 C CA . PHE A 1 231 ? 13.274 -3.245 -17.585 1.00 90.31 231 PHE A CA 1
ATOM 1871 C C . PHE A 1 231 ? 12.590 -4.579 -17.890 1.00 90.31 231 PHE A C 1
ATOM 1873 O O . PHE A 1 231 ? 12.347 -5.394 -16.999 1.00 90.31 231 PHE A O 1
ATOM 1880 N N . VAL A 1 232 ? 12.263 -4.794 -19.160 1.00 86.44 232 VAL A N 1
ATOM 1881 C CA . VAL A 1 232 ? 11.624 -6.005 -19.677 1.00 86.44 232 VAL A CA 1
ATOM 1882 C C . VAL A 1 232 ? 12.511 -6.592 -20.756 1.00 86.44 232 VAL A C 1
ATOM 1884 O O . VAL A 1 232 ? 13.059 -5.871 -21.592 1.00 86.44 232 VAL A O 1
ATOM 1887 N N . HIS A 1 233 ? 12.602 -7.915 -20.745 1.00 77.94 233 HIS A N 1
ATOM 1888 C CA . HIS A 1 233 ? 13.231 -8.682 -21.803 1.00 77.94 233 HIS A CA 1
ATOM 1889 C C . HIS A 1 233 ? 12.131 -9.271 -22.696 1.00 77.94 233 HIS A C 1
ATOM 1891 O O . HIS A 1 233 ? 11.322 -10.064 -22.202 1.00 77.94 233 HIS A O 1
ATOM 1897 N N . PRO A 1 234 ? 12.049 -8.887 -23.980 1.00 67.19 234 PRO A N 1
ATOM 1898 C CA . PRO A 1 234 ? 11.179 -9.562 -24.923 1.00 67.19 234 PRO A CA 1
ATOM 1899 C C . PRO A 1 234 ? 11.585 -11.033 -25.078 1.00 67.19 234 PRO A C 1
ATOM 1901 O O . PRO A 1 234 ? 12.754 -11.374 -24.867 1.00 67.19 234 PRO A O 1
ATOM 1904 N N . PRO A 1 235 ? 10.637 -11.919 -25.440 1.00 63.75 235 PRO A N 1
ATOM 1905 C CA . PRO A 1 235 ? 10.966 -13.291 -25.799 1.00 63.75 235 PRO A CA 1
ATOM 1906 C C . PRO A 1 235 ? 12.059 -13.284 -26.868 1.00 63.75 235 PRO A C 1
ATOM 1908 O O . PRO A 1 235 ? 12.006 -12.472 -27.793 1.00 63.75 235 PRO A O 1
ATOM 1911 N N . ILE A 1 236 ? 13.043 -14.175 -26.738 1.00 57.16 236 ILE A N 1
ATOM 1912 C CA . ILE A 1 236 ? 14.119 -14.323 -27.719 1.00 57.16 236 ILE A CA 1
ATOM 1913 C C . ILE A 1 236 ? 13.472 -14.769 -29.037 1.00 57.16 236 ILE A C 1
ATOM 1915 O O . ILE A 1 236 ? 13.200 -15.953 -29.235 1.00 57.16 236 ILE A O 1
ATOM 1919 N N . ASN A 1 237 ? 13.191 -13.824 -29.935 1.00 52.44 237 ASN A N 1
ATOM 1920 C CA . ASN A 1 237 ? 12.923 -14.158 -31.325 1.00 52.44 237 ASN A CA 1
ATOM 1921 C C . ASN A 1 237 ? 14.203 -14.797 -31.873 1.00 52.44 237 ASN A C 1
ATOM 1923 O O . ASN A 1 237 ? 15.290 -14.247 -31.720 1.00 52.44 237 ASN A O 1
ATOM 1927 N N . GLN A 1 238 ? 14.067 -15.989 -32.449 1.00 50.06 238 GLN A N 1
ATOM 1928 C CA . GLN A 1 238 ? 15.148 -16.848 -32.938 1.00 50.06 238 GLN A CA 1
ATOM 1929 C C . GLN A 1 238 ? 15.874 -16.258 -34.165 1.00 50.06 238 GLN A C 1
ATOM 1931 O O . GLN A 1 238 ? 15.845 -16.831 -35.248 1.00 50.06 238 GLN A O 1
ATOM 1936 N N . LEU A 1 239 ? 16.551 -15.125 -34.002 1.00 50.88 239 LEU A N 1
ATOM 1937 C CA . LEU A 1 239 ? 17.577 -14.625 -34.914 1.00 50.88 239 LEU A CA 1
ATOM 1938 C C . LEU A 1 239 ? 18.813 -14.340 -34.061 1.00 50.88 239 LEU A C 1
ATOM 1940 O O . LEU A 1 239 ? 18.836 -13.412 -33.260 1.00 50.88 239 LEU A O 1
ATOM 1944 N N . ALA A 1 240 ? 19.813 -15.209 -34.189 1.00 53.41 240 ALA A N 1
ATOM 1945 C CA . ALA A 1 240 ? 20.943 -15.358 -33.271 1.00 53.41 240 ALA A CA 1
ATOM 1946 C C . ALA A 1 240 ? 21.943 -14.178 -33.235 1.00 53.41 240 ALA A C 1
ATOM 1948 O O . ALA A 1 240 ? 23.007 -14.329 -32.646 1.00 53.41 240 ALA A O 1
ATOM 1949 N N . ASP A 1 241 ? 21.618 -13.029 -33.836 1.00 55.50 241 ASP A N 1
ATOM 1950 C CA . ASP A 1 241 ? 22.580 -11.944 -34.089 1.00 55.50 241 ASP A CA 1
ATOM 1951 C C . ASP A 1 241 ? 22.058 -10.530 -33.761 1.00 55.50 241 ASP A C 1
ATOM 1953 O O . ASP A 1 241 ? 22.706 -9.526 -34.050 1.00 55.50 241 ASP A O 1
ATOM 1957 N N . SER A 1 242 ? 20.876 -10.410 -33.145 1.00 57.25 242 SER A N 1
ATOM 1958 C CA . SER A 1 242 ? 20.374 -9.116 -32.663 1.00 57.25 242 SER A CA 1
ATOM 1959 C C . SER A 1 242 ? 20.728 -8.898 -31.184 1.00 57.25 242 SER A C 1
ATOM 1961 O O . SER A 1 242 ? 20.476 -9.797 -30.375 1.00 57.25 242 SER A O 1
ATOM 1963 N N . PRO A 1 243 ? 21.270 -7.725 -30.794 1.00 61.12 243 PRO A N 1
ATOM 1964 C CA . PRO A 1 243 ? 21.536 -7.410 -29.393 1.00 61.12 243 PRO A CA 1
ATOM 1965 C C . PRO A 1 243 ? 20.246 -7.495 -28.559 1.00 61.12 243 PRO A C 1
ATOM 1967 O O . PRO A 1 243 ? 19.158 -7.268 -29.095 1.00 61.12 243 PRO A O 1
ATOM 1970 N N . PRO A 1 244 ? 20.337 -7.820 -27.255 1.00 63.44 244 PRO A N 1
ATOM 1971 C CA . PRO A 1 244 ? 19.161 -7.951 -26.404 1.00 63.44 244 PRO A CA 1
ATOM 1972 C C . PRO A 1 244 ? 18.362 -6.640 -26.398 1.00 63.44 244 PRO A C 1
ATOM 1974 O O . PRO A 1 244 ? 18.863 -5.604 -25.963 1.00 63.44 244 PRO A O 1
ATOM 1977 N N . ASP A 1 245 ? 17.115 -6.691 -26.877 1.00 72.81 245 ASP A N 1
ATOM 1978 C CA . ASP A 1 245 ? 16.188 -5.551 -26.923 1.00 72.81 245 ASP A CA 1
ATOM 1979 C C . ASP A 1 245 ? 15.638 -5.257 -25.517 1.00 72.81 245 ASP A C 1
ATOM 1981 O O . ASP A 1 245 ? 14.502 -5.576 -25.177 1.00 72.81 245 ASP A O 1
ATOM 1985 N N . ILE A 1 246 ? 16.491 -4.717 -24.646 1.00 81.69 246 ILE A N 1
ATOM 1986 C CA . ILE A 1 246 ? 16.120 -4.343 -23.280 1.00 81.69 246 ILE A CA 1
ATOM 1987 C C . ILE A 1 246 ? 15.324 -3.041 -23.344 1.00 81.69 246 ILE A C 1
ATOM 1989 O O . ILE A 1 246 ? 15.864 -1.980 -23.662 1.00 81.69 246 ILE A O 1
ATOM 1993 N N . ARG A 1 247 ? 14.033 -3.109 -23.007 1.00 87.38 247 ARG A N 1
ATOM 1994 C CA . ARG A 1 247 ? 13.136 -1.946 -23.026 1.00 87.38 247 ARG A CA 1
ATOM 1995 C C . ARG A 1 247 ? 12.632 -1.625 -21.617 1.00 87.38 247 ARG A C 1
ATOM 1997 O O . ARG A 1 247 ? 12.406 -2.543 -20.831 1.00 87.38 247 ARG A O 1
ATOM 2004 N N . PRO A 1 248 ? 12.463 -0.340 -21.257 1.00 90.62 248 PRO A N 1
ATOM 2005 C CA . PRO A 1 248 ? 11.901 0.031 -19.963 1.00 90.62 248 PRO A CA 1
ATOM 2006 C C . PRO A 1 248 ? 10.458 -0.471 -19.847 1.00 90.62 248 PRO A C 1
ATOM 2008 O O . PRO A 1 248 ? 9.663 -0.302 -20.774 1.00 90.62 248 PRO A O 1
ATOM 2011 N N . ALA A 1 249 ? 10.124 -1.055 -18.696 1.00 91.31 249 ALA A N 1
ATOM 2012 C CA . ALA A 1 249 ? 8.794 -1.583 -18.386 1.00 91.31 249 ALA A CA 1
ATOM 2013 C C . ALA A 1 249 ? 7.731 -0.482 -18.300 1.00 91.31 249 ALA A C 1
ATOM 2015 O O . ALA A 1 249 ? 6.550 -0.723 -18.561 1.00 91.31 249 ALA A O 1
ATOM 2016 N N . PHE A 1 250 ? 8.162 0.720 -17.913 1.00 93.00 250 PHE A N 1
ATOM 2017 C CA . PHE A 1 250 ? 7.312 1.878 -17.693 1.00 93.00 250 PHE A CA 1
ATOM 2018 C C . PHE A 1 250 ? 7.905 3.104 -18.379 1.00 93.00 250 PHE A C 1
ATOM 2020 O O . PHE A 1 250 ? 9.100 3.373 -18.261 1.00 93.00 250 PHE A O 1
ATOM 2027 N N . ARG A 1 251 ? 7.066 3.881 -19.067 1.00 92.31 251 ARG A N 1
ATOM 2028 C CA . ARG A 1 251 ? 7.471 5.126 -19.732 1.00 92.31 251 ARG A CA 1
ATOM 2029 C C . ARG A 1 251 ? 6.558 6.269 -19.329 1.00 92.31 251 ARG A C 1
ATOM 2031 O O . ARG A 1 251 ? 5.341 6.126 -19.341 1.00 92.31 251 ARG A O 1
ATOM 2038 N N . HIS A 1 252 ? 7.141 7.420 -19.012 1.00 93.38 252 HIS A N 1
ATOM 2039 C CA . HIS A 1 252 ? 6.378 8.646 -18.803 1.00 93.38 252 HIS A CA 1
ATOM 2040 C C . HIS A 1 252 ? 6.134 9.340 -20.147 1.00 93.38 252 HIS A C 1
ATOM 2042 O O . HIS A 1 252 ? 7.076 9.752 -20.821 1.00 93.38 252 HIS A O 1
ATOM 2048 N N . THR A 1 253 ? 4.867 9.485 -20.528 1.00 91.12 253 THR A N 1
ATOM 2049 C CA . THR A 1 253 ? 4.444 10.139 -21.770 1.00 91.12 253 THR A CA 1
ATOM 2050 C C . THR A 1 253 ? 3.344 11.168 -21.497 1.00 91.12 253 THR A C 1
ATOM 2052 O O . THR A 1 253 ? 2.733 11.211 -20.427 1.00 91.12 253 THR A O 1
ATOM 2055 N N . LEU A 1 254 ? 3.086 12.041 -22.474 1.00 90.19 254 LEU A N 1
ATOM 2056 C CA . LEU A 1 254 ? 1.981 12.999 -22.427 1.00 90.19 254 LEU A CA 1
ATOM 2057 C C . LEU A 1 254 ? 0.879 12.544 -23.384 1.00 90.19 254 LEU A C 1
ATOM 2059 O O . LEU A 1 254 ? 1.033 12.693 -24.596 1.00 90.19 254 LEU A O 1
ATOM 2063 N N . LYS A 1 255 ? -0.251 12.066 -22.855 1.00 85.81 255 LYS A N 1
ATOM 2064 C CA . LYS A 1 255 ? -1.429 11.702 -23.658 1.00 85.81 255 LYS A CA 1
ATOM 2065 C C . LYS A 1 255 ? -2.493 12.792 -23.622 1.00 85.81 255 LYS A C 1
ATOM 2067 O O . LYS A 1 255 ? -2.758 13.412 -22.590 1.00 85.81 255 LYS A O 1
ATOM 2072 N N . THR A 1 256 ? -3.133 13.009 -24.765 1.00 83.25 256 THR A N 1
ATOM 2073 C CA . THR A 1 256 ? -4.300 13.886 -24.880 1.00 83.25 256 THR A CA 1
ATOM 2074 C C . THR A 1 256 ? -5.554 13.058 -24.641 1.00 83.25 256 THR A C 1
ATOM 2076 O O . THR A 1 256 ? -5.937 12.259 -25.491 1.00 83.25 256 THR A O 1
ATOM 2079 N N . ILE A 1 257 ? -6.208 13.250 -23.494 1.00 70.06 257 ILE A N 1
ATOM 2080 C CA . ILE A 1 257 ? -7.454 12.543 -23.175 1.00 70.06 257 ILE A CA 1
ATOM 2081 C C . ILE A 1 257 ? -8.619 13.401 -23.663 1.00 70.06 257 ILE A C 1
ATOM 2083 O O . ILE A 1 257 ? -8.851 14.515 -23.175 1.00 70.06 257 ILE A O 1
ATOM 2087 N N . ARG A 1 258 ? -9.362 12.884 -24.642 1.00 65.56 258 ARG A N 1
ATOM 2088 C CA . ARG A 1 258 ? -10.568 13.530 -25.161 1.00 65.56 258 ARG A CA 1
ATOM 2089 C C . ARG A 1 258 ? -11.744 13.112 -24.280 1.00 65.56 258 ARG A C 1
ATOM 2091 O O . ARG A 1 258 ? -12.114 11.944 -24.257 1.00 65.56 258 ARG A O 1
ATOM 2098 N N . LYS A 1 259 ? -12.327 14.046 -23.520 1.00 57.75 259 LYS A N 1
ATOM 2099 C CA . LYS A 1 259 ? -13.599 13.770 -22.835 1.00 57.75 259 LYS A CA 1
ATOM 2100 C C . LYS A 1 259 ? -14.685 13.588 -23.896 1.00 57.75 259 LYS A C 1
ATOM 2102 O O . LYS A 1 259 ? -14.784 14.404 -24.808 1.00 57.75 259 LYS A O 1
ATOM 2107 N N . GLY A 1 260 ? -15.465 12.515 -23.786 1.00 54.22 260 GLY A N 1
ATOM 2108 C CA . GLY A 1 260 ? -16.601 12.270 -24.670 1.00 54.22 260 GLY A CA 1
ATOM 2109 C C . GLY A 1 260 ? -17.605 13.426 -24.607 1.00 54.22 260 GLY A C 1
ATOM 2110 O O . GLY A 1 260 ? -17.934 13.891 -23.517 1.00 54.22 260 GLY A O 1
ATOM 2111 N N . SER A 1 261 ? -18.085 13.835 -25.784 1.00 52.06 261 SER A N 1
ATOM 2112 C CA . SER A 1 261 ? -19.008 14.941 -26.108 1.00 52.06 261 SER A CA 1
ATOM 2113 C C . SER A 1 261 ? -18.402 16.356 -26.225 1.00 52.06 261 SER A C 1
ATOM 2115 O O . SER A 1 261 ? -17.987 16.982 -25.254 1.00 52.06 261 SER A O 1
ATOM 2117 N N . GLY A 1 262 ? -18.436 16.875 -27.460 1.00 47.22 262 GLY A N 1
ATOM 2118 C CA . GLY A 1 262 ? -18.299 18.295 -27.800 1.00 47.22 262 GLY A CA 1
ATOM 2119 C C . GLY A 1 262 ? -16.886 18.795 -28.117 1.00 47.22 262 GLY A C 1
ATOM 2120 O O . GLY A 1 262 ? -15.890 18.283 -27.621 1.00 47.22 262 GLY A O 1
ATOM 2121 N N . HIS A 1 263 ? -16.830 19.824 -28.965 1.00 52.44 263 HIS A N 1
ATOM 2122 C CA . HIS A 1 263 ? -15.688 20.528 -29.574 1.00 52.44 263 HIS A CA 1
ATOM 2123 C C . HIS A 1 263 ? -14.629 21.135 -28.614 1.00 52.44 263 HIS A C 1
ATOM 2125 O O . HIS A 1 263 ? -13.990 22.130 -28.944 1.00 52.44 263 HIS A O 1
ATOM 2131 N N . ALA A 1 264 ? -14.399 20.566 -27.430 1.00 56.44 264 ALA A N 1
ATOM 2132 C CA . ALA A 1 264 ? -13.335 20.996 -26.531 1.00 56.44 264 ALA A CA 1
ATOM 2133 C C . ALA A 1 264 ? -11.993 20.354 -26.923 1.00 56.44 264 ALA A C 1
ATOM 2135 O O . ALA A 1 264 ? -11.872 19.129 -27.016 1.00 56.44 264 ALA A O 1
ATOM 2136 N N . CYS A 1 265 ? -10.972 21.192 -27.126 1.00 58.94 265 CYS A N 1
ATOM 2137 C CA . CYS A 1 265 ? -9.577 20.774 -27.265 1.00 58.94 265 CYS A CA 1
ATOM 2138 C C . CYS A 1 265 ? -9.203 19.832 -26.104 1.00 58.94 265 CYS A C 1
ATOM 2140 O O . CYS A 1 265 ? -9.419 20.158 -24.932 1.00 58.94 265 CYS A O 1
ATOM 2142 N N . GLY A 1 266 ? -8.708 18.633 -26.425 1.00 66.19 266 GLY A N 1
ATOM 2143 C CA . GLY A 1 266 ? -8.373 17.623 -25.423 1.00 66.19 266 GLY A CA 1
ATOM 2144 C C . GLY A 1 266 ? -7.297 18.131 -24.462 1.00 66.19 266 GLY A C 1
ATOM 2145 O O . GLY A 1 266 ? -6.337 18.780 -24.872 1.00 66.19 266 GLY A O 1
ATOM 2146 N N . LYS A 1 267 ? -7.442 17.838 -23.166 1.00 78.38 267 LYS A N 1
ATOM 2147 C CA . LYS A 1 267 ? -6.424 18.200 -22.171 1.00 78.38 267 LYS A CA 1
ATOM 2148 C C . LYS A 1 267 ? -5.282 17.184 -22.217 1.00 78.38 267 LYS A C 1
ATOM 2150 O O . LYS A 1 267 ? -5.523 15.976 -22.251 1.00 78.38 267 LYS A O 1
ATOM 2155 N N . ARG A 1 268 ? -4.042 17.683 -22.214 1.00 84.44 268 ARG A N 1
ATOM 2156 C CA . ARG A 1 268 ? -2.827 16.862 -22.122 1.00 84.44 268 ARG A CA 1
ATOM 2157 C C . ARG A 1 268 ? -2.561 16.503 -20.665 1.00 84.44 268 ARG A C 1
ATOM 2159 O O . ARG A 1 268 ? -2.566 17.380 -19.804 1.00 84.44 268 ARG A O 1
ATOM 2166 N N . TYR A 1 269 ? -2.312 15.227 -20.406 1.00 86.50 269 TYR A N 1
ATOM 2167 C CA . TYR A 1 269 ? -1.988 14.698 -19.086 1.00 86.50 269 TYR A CA 1
ATOM 2168 C C . TYR A 1 269 ? -0.709 13.864 -19.152 1.00 86.50 269 TYR A C 1
ATOM 2170 O O . TYR A 1 269 ? -0.489 13.149 -20.127 1.00 86.50 269 TYR A O 1
ATOM 2178 N N . GLY A 1 270 ? 0.107 13.937 -18.098 1.00 90.62 270 GLY A N 1
ATOM 2179 C CA . GLY A 1 270 ? 1.202 12.993 -17.875 1.00 90.62 270 GLY A CA 1
ATOM 2180 C C . GLY A 1 270 ? 0.656 11.635 -17.459 1.00 90.62 270 GLY A C 1
ATOM 2181 O O . GLY A 1 270 ? -0.098 11.536 -16.481 1.00 90.62 270 GLY A O 1
ATOM 2182 N N . VAL A 1 271 ? 1.033 10.600 -18.200 1.00 91.69 271 VAL A N 1
ATOM 2183 C CA . VAL A 1 271 ? 0.676 9.209 -17.929 1.00 91.69 271 VAL A CA 1
ATOM 2184 C C . VAL A 1 271 ? 1.931 8.348 -17.879 1.00 91.69 271 VAL A C 1
ATOM 2186 O O . VAL A 1 271 ? 2.924 8.632 -18.542 1.00 91.69 271 VAL A O 1
ATOM 2189 N N . ILE A 1 272 ? 1.883 7.307 -17.060 1.00 92.44 272 ILE A N 1
ATOM 2190 C CA . ILE A 1 272 ? 2.831 6.207 -17.111 1.00 92.44 272 ILE A CA 1
ATOM 2191 C C . ILE A 1 272 ? 2.198 5.116 -17.962 1.00 92.44 272 ILE A C 1
ATOM 2193 O O . ILE A 1 272 ? 1.140 4.589 -17.611 1.00 92.44 272 ILE A O 1
ATOM 2197 N N . GLU A 1 273 ? 2.843 4.821 -19.079 1.00 90.62 273 GLU A N 1
ATOM 2198 C CA . GLU A 1 273 ? 2.508 3.722 -19.972 1.00 90.62 273 GLU A CA 1
ATOM 2199 C C . GLU A 1 273 ? 3.298 2.483 -19.575 1.00 90.62 273 GLU A C 1
ATOM 2201 O O . GLU A 1 273 ? 4.489 2.563 -19.264 1.00 90.62 273 GLU A O 1
ATOM 2206 N N . CYS A 1 274 ? 2.621 1.345 -19.589 1.00 89.06 274 CYS A N 1
ATOM 2207 C CA . CYS A 1 274 ? 3.215 0.040 -19.385 1.00 89.06 274 CYS A CA 1
ATOM 2208 C C . CYS A 1 274 ? 3.580 -0.594 -20.732 1.00 89.06 274 CYS A C 1
ATOM 2210 O O . CYS A 1 274 ? 2.819 -0.477 -21.693 1.00 89.06 274 CYS A O 1
ATOM 2212 N N . ASP A 1 275 ? 4.731 -1.266 -20.804 1.00 89.06 275 ASP A N 1
ATOM 2213 C CA . ASP A 1 275 ? 5.110 -2.038 -21.989 1.00 89.06 275 ASP A CA 1
ATOM 2214 C C . ASP A 1 275 ? 4.075 -3.133 -22.298 1.00 89.06 275 ASP A C 1
ATOM 2216 O O . ASP A 1 275 ? 3.513 -3.759 -21.394 1.00 89.06 275 ASP A O 1
ATOM 2220 N N . GLU A 1 276 ? 3.840 -3.395 -23.585 1.00 84.88 276 GLU A N 1
ATOM 2221 C CA . GLU A 1 276 ? 2.834 -4.363 -24.028 1.00 84.88 276 GLU A CA 1
ATOM 2222 C C . GLU A 1 276 ? 3.047 -5.770 -23.467 1.00 84.88 276 GLU A C 1
ATOM 2224 O O . GLU A 1 276 ? 2.071 -6.475 -23.215 1.00 84.88 276 GLU A O 1
ATOM 2229 N N . LEU A 1 277 ? 4.297 -6.208 -23.291 1.00 82.50 277 LEU A N 1
ATOM 2230 C CA . LEU A 1 277 ? 4.590 -7.546 -22.770 1.00 82.50 277 LEU A CA 1
ATOM 2231 C C . LEU A 1 277 ? 4.172 -7.671 -21.316 1.00 82.50 277 LEU A C 1
ATOM 2233 O O . LEU A 1 277 ? 3.589 -8.679 -20.915 1.00 82.50 277 LEU A O 1
ATOM 2237 N N . VAL A 1 278 ? 4.436 -6.614 -20.551 1.00 83.50 278 VAL A N 1
ATOM 2238 C CA . VAL A 1 278 ? 4.002 -6.523 -19.167 1.00 83.50 278 VAL A CA 1
ATOM 2239 C C . VAL A 1 278 ? 2.480 -6.542 -19.165 1.00 83.50 278 VAL A C 1
ATOM 2241 O O . VAL A 1 278 ? 1.907 -7.458 -18.582 1.00 83.50 278 VAL A O 1
ATOM 2244 N N . HIS A 1 279 ? 1.830 -5.650 -19.921 1.00 79.81 279 HIS A N 1
ATOM 2245 C CA . HIS A 1 279 ? 0.371 -5.575 -20.018 1.00 79.81 279 HIS A CA 1
ATOM 2246 C C . HIS A 1 279 ? -0.292 -6.922 -20.361 1.00 79.81 279 HIS A C 1
ATOM 2248 O O . HIS A 1 279 ? -1.145 -7.384 -19.609 1.00 79.81 279 HIS A O 1
ATOM 2254 N N . LYS A 1 280 ? 0.163 -7.609 -21.418 1.00 78.62 280 LYS A N 1
ATOM 2255 C CA . LYS A 1 280 ? -0.353 -8.931 -21.827 1.00 78.62 280 LYS A CA 1
ATOM 2256 C C . LYS A 1 280 ? -0.139 -10.002 -20.754 1.00 78.62 280 LYS A C 1
ATOM 2258 O O . LYS A 1 280 ? -0.977 -10.880 -20.568 1.00 78.62 280 LYS A O 1
ATOM 2263 N N . GLY A 1 281 ? 0.981 -9.949 -20.037 1.00 73.81 281 GLY A N 1
ATOM 2264 C CA . GLY A 1 281 ? 1.282 -10.907 -18.976 1.00 73.81 281 GLY A CA 1
ATOM 2265 C C . GLY A 1 281 ? 0.514 -10.674 -17.669 1.00 73.81 281 GLY A C 1
ATOM 2266 O O . GLY A 1 281 ? 0.417 -11.593 -16.845 1.00 73.81 281 GLY A O 1
ATOM 2267 N N . LEU A 1 282 ? -0.058 -9.481 -17.469 1.00 72.31 282 LEU A N 1
ATOM 2268 C CA . LEU A 1 282 ? -0.890 -9.182 -16.305 1.00 72.31 282 LEU A CA 1
ATOM 2269 C C . LEU A 1 282 ? -2.237 -9.934 -16.333 1.00 72.31 282 LEU A C 1
ATOM 2271 O O . LEU A 1 282 ? -2.664 -10.430 -15.285 1.00 72.31 282 LEU A O 1
ATOM 2275 N N . ASP A 1 283 ? -2.870 -10.084 -17.502 1.00 65.56 283 ASP A N 1
ATOM 2276 C CA . ASP A 1 283 ? -4.207 -10.694 -17.642 1.00 65.56 283 ASP A CA 1
ATOM 2277 C C . ASP A 1 283 ? -4.266 -12.139 -17.113 1.00 65.56 283 ASP A C 1
ATOM 2279 O O . ASP A 1 283 ? -5.251 -12.554 -16.500 1.00 65.56 283 ASP A O 1
ATOM 2283 N N . GLY A 1 284 ? -3.176 -12.899 -17.262 1.00 62.09 284 GLY A N 1
ATOM 2284 C CA . GLY A 1 284 ? -3.070 -14.284 -16.784 1.00 62.09 284 GLY A CA 1
ATOM 2285 C C . GLY A 1 284 ? -2.641 -14.441 -15.319 1.00 62.09 284 GLY A C 1
ATOM 2286 O O . GLY A 1 284 ? -2.668 -15.550 -14.786 1.00 62.09 284 GLY A O 1
ATOM 2287 N N . THR A 1 285 ? -2.217 -13.367 -14.641 1.00 60.12 285 THR A N 1
ATOM 2288 C CA . THR A 1 285 ? -1.555 -13.460 -13.323 1.00 60.12 285 THR A CA 1
ATOM 2289 C C . THR A 1 285 ? -2.112 -12.523 -12.250 1.00 60.12 285 THR A C 1
ATOM 2291 O O . THR A 1 285 ? -1.527 -12.428 -11.168 1.00 60.12 285 THR A O 1
ATOM 2294 N N . ALA A 1 286 ? -3.293 -11.935 -12.469 1.00 56.91 286 ALA A N 1
ATOM 2295 C CA . ALA A 1 286 ? -3.984 -11.049 -11.522 1.00 56.91 286 ALA A CA 1
ATOM 2296 C C . ALA A 1 286 ? -4.041 -11.586 -10.071 1.00 56.91 286 ALA A C 1
ATOM 2298 O O . ALA A 1 286 ? -3.872 -10.830 -9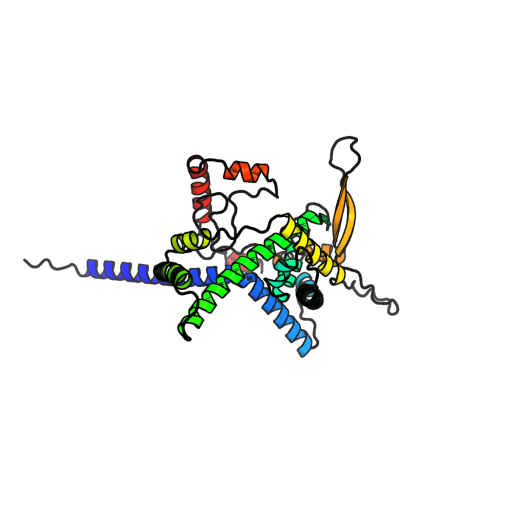.113 1.00 56.91 286 ALA A O 1
ATOM 2299 N N . ARG A 1 287 ? -4.186 -12.911 -9.892 1.00 56.56 287 ARG A N 1
ATOM 2300 C CA . ARG A 1 287 ? -4.223 -13.580 -8.572 1.00 56.56 287 ARG A CA 1
ATOM 2301 C C . ARG A 1 287 ? -2.948 -13.396 -7.739 1.00 56.56 287 ARG A C 1
ATOM 2303 O O . ARG A 1 287 ? -3.005 -13.483 -6.518 1.00 56.56 287 ARG A O 1
ATOM 2310 N N . HIS A 1 288 ? -1.807 -13.152 -8.382 1.00 56.75 288 HIS A N 1
ATOM 2311 C CA . HIS A 1 288 ? -0.505 -13.002 -7.723 1.00 56.75 288 HIS A CA 1
ATOM 2312 C C . HIS A 1 288 ? -0.169 -11.549 -7.367 1.00 56.75 288 HIS A C 1
ATOM 2314 O O . HIS A 1 288 ? 0.868 -11.294 -6.762 1.00 56.75 288 HIS A O 1
ATOM 2320 N N . MET A 1 289 ? -1.027 -10.606 -7.757 1.00 57.38 289 MET A N 1
ATOM 2321 C CA . MET A 1 289 ? -0.742 -9.172 -7.740 1.00 57.38 289 MET A CA 1
ATOM 2322 C C . MET A 1 289 ? -1.494 -8.427 -6.641 1.00 57.38 289 MET A C 1
ATOM 2324 O O . MET A 1 289 ? -1.072 -7.362 -6.186 1.00 57.38 289 MET A O 1
ATOM 2328 N N . GLU A 1 290 ? -2.619 -8.987 -6.198 1.00 53.41 290 GLU A N 1
ATOM 2329 C CA . GLU A 1 290 ? -3.493 -8.316 -5.259 1.00 53.41 290 GLU A CA 1
ATOM 2330 C C . GLU A 1 290 ? -3.036 -8.535 -3.813 1.00 53.41 290 GLU A C 1
ATOM 2332 O O . GLU A 1 290 ? -3.449 -9.456 -3.115 1.00 53.41 290 GLU A O 1
ATOM 2337 N N . MET A 1 291 ? -2.234 -7.597 -3.312 1.00 55.84 291 MET A N 1
ATOM 2338 C CA . MET A 1 291 ? -2.161 -7.324 -1.873 1.00 55.84 291 MET A CA 1
ATOM 2339 C C . MET A 1 291 ? -3.350 -6.470 -1.397 1.00 55.84 291 MET A C 1
ATOM 2341 O O . MET A 1 291 ? -3.240 -5.704 -0.434 1.00 55.84 291 MET A O 1
ATOM 2345 N N . SER A 1 292 ? -4.502 -6.569 -2.069 1.00 53.53 292 SER A N 1
ATOM 2346 C CA . SER A 1 292 ? -5.752 -6.054 -1.524 1.00 53.53 292 SER A CA 1
ATOM 2347 C C . SER A 1 292 ? -6.106 -6.887 -0.303 1.00 53.53 292 SER A C 1
ATOM 2349 O O . SER A 1 292 ? -6.186 -8.109 -0.355 1.00 53.53 292 SER A O 1
ATOM 2351 N N . TYR A 1 293 ? -6.254 -6.182 0.811 1.00 67.00 293 TYR A N 1
ATOM 2352 C CA . TYR A 1 293 ? -6.613 -6.659 2.139 1.00 67.00 293 TYR A CA 1
ATOM 2353 C C . TYR A 1 293 ? -7.311 -8.030 2.165 1.00 67.00 293 TYR A C 1
ATOM 2355 O O . TYR A 1 293 ? -8.459 -8.171 1.742 1.00 67.00 293 TYR A O 1
ATOM 2363 N N . MET A 1 294 ? -6.610 -9.034 2.703 1.00 77.75 294 MET A N 1
ATOM 2364 C CA . MET A 1 294 ? -7.153 -10.382 2.875 1.00 77.75 294 MET A CA 1
ATOM 2365 C C . MET A 1 294 ? -8.404 -10.351 3.770 1.00 77.75 294 MET A C 1
ATOM 2367 O O . MET A 1 294 ? -8.440 -9.581 4.739 1.00 77.75 294 MET A O 1
ATOM 2371 N N . PRO A 1 295 ? -9.404 -11.216 3.519 1.00 87.38 295 PRO A N 1
ATOM 2372 C CA . PRO A 1 295 ? -10.571 -11.332 4.386 1.00 87.38 295 PRO A CA 1
ATOM 2373 C C . PRO A 1 295 ? -10.185 -11.540 5.857 1.00 87.38 295 PRO A C 1
ATOM 2375 O O . PRO A 1 295 ? -9.275 -12.309 6.182 1.00 87.38 295 PRO A O 1
ATOM 2378 N N . MET A 1 296 ? -10.894 -10.867 6.767 1.00 89.44 296 MET A N 1
ATOM 2379 C CA . MET A 1 296 ? -10.578 -10.928 8.194 1.00 89.44 296 MET A CA 1
ATOM 2380 C C . MET A 1 296 ? -10.924 -12.294 8.807 1.00 89.44 296 MET A C 1
ATOM 2382 O O . MET A 1 296 ? -11.997 -12.849 8.581 1.00 89.44 296 MET A O 1
ATOM 2386 N N . LEU A 1 297 ? -10.048 -12.801 9.681 1.00 90.00 297 LEU A N 1
ATOM 2387 C CA . LEU A 1 297 ? -10.265 -14.043 10.446 1.00 90.00 297 LEU A CA 1
ATOM 2388 C C . LEU A 1 297 ? -11.171 -13.857 11.669 1.00 90.00 297 LEU A C 1
ATOM 2390 O O . LEU A 1 297 ? -11.558 -14.828 12.324 1.00 90.00 297 LEU A O 1
ATOM 2394 N N . ILE A 1 298 ? -11.456 -12.607 12.020 1.00 90.12 298 ILE A N 1
ATOM 2395 C CA . ILE A 1 298 ? -12.304 -12.217 13.143 1.00 90.12 298 ILE A CA 1
ATOM 2396 C C . ILE A 1 298 ? -13.316 -11.166 12.676 1.00 90.12 298 ILE A C 1
ATOM 2398 O O . ILE A 1 298 ? -13.071 -10.507 11.666 1.00 90.12 298 ILE A O 1
ATOM 2402 N N . PRO A 1 299 ? -14.426 -10.963 13.409 1.00 91.12 299 PRO A N 1
ATOM 2403 C CA . PRO A 1 299 ? -15.378 -9.914 13.077 1.00 91.12 299 PRO A CA 1
ATOM 2404 C C . PRO A 1 299 ? -14.702 -8.532 12.979 1.00 91.12 299 PRO A C 1
ATOM 2406 O O . PRO A 1 299 ? -13.880 -8.203 13.845 1.00 91.12 299 PRO A O 1
ATOM 2409 N N . PRO A 1 300 ? -15.054 -7.719 11.967 1.00 92.00 300 PRO A N 1
ATOM 2410 C CA . PRO A 1 300 ? -14.484 -6.393 11.773 1.00 92.00 300 PRO A CA 1
ATOM 2411 C C . PRO A 1 300 ? -14.863 -5.431 12.903 1.00 92.00 300 PRO A C 1
ATOM 2413 O O . PRO A 1 300 ? -15.812 -5.639 13.669 1.00 92.00 300 PRO A O 1
ATOM 2416 N N . LYS A 1 301 ? -14.117 -4.331 13.003 1.00 90.19 301 LYS A N 1
ATOM 2417 C CA . LYS A 1 301 ? -14.453 -3.218 13.887 1.00 90.19 301 LYS A CA 1
ATOM 2418 C C . LYS A 1 301 ? -15.752 -2.572 13.441 1.00 90.19 301 LYS A C 1
ATOM 2420 O O . LYS A 1 301 ? -15.929 -2.245 12.271 1.00 90.19 301 LYS A O 1
ATOM 2425 N N . LYS A 1 302 ? -16.611 -2.315 14.425 1.00 91.12 302 LYS A N 1
ATOM 2426 C CA . LYS A 1 302 ? -17.857 -1.586 14.216 1.00 91.12 302 LYS A CA 1
ATOM 2427 C C . LYS A 1 302 ? -17.590 -0.191 13.660 1.00 91.12 302 LYS A C 1
ATOM 2429 O O . LYS A 1 302 ? -16.716 0.506 14.189 1.00 91.12 302 LYS A O 1
ATOM 2434 N N . TRP A 1 303 ? -18.367 0.219 12.669 1.00 91.75 303 TRP A N 1
ATOM 2435 C CA . TRP A 1 303 ? -18.334 1.570 12.133 1.00 91.75 303 TRP A CA 1
ATOM 2436 C C . TRP A 1 303 ? -18.845 2.581 13.164 1.00 91.75 303 TRP A C 1
ATOM 2438 O O . TRP A 1 303 ? -19.871 2.390 13.814 1.00 91.75 303 TRP A O 1
ATOM 2448 N N . LYS A 1 304 ? -18.082 3.657 13.360 1.00 87.25 304 LYS A N 1
ATOM 2449 C CA . LYS A 1 304 ? -18.378 4.755 14.302 1.00 87.25 304 LYS A CA 1
ATOM 2450 C C . LYS A 1 304 ? -18.173 6.142 13.691 1.00 87.25 304 LYS A C 1
ATOM 2452 O O . LYS A 1 304 ? -18.420 7.150 14.351 1.00 87.25 304 LYS A O 1
ATOM 2457 N N . GLY A 1 305 ? -17.670 6.207 12.465 1.00 86.81 305 GLY A N 1
ATOM 2458 C CA . GLY A 1 305 ? -17.357 7.442 11.761 1.00 86.81 305 GLY A CA 1
ATOM 2459 C C . GLY A 1 305 ? -16.688 7.157 10.422 1.00 86.81 305 GLY A C 1
ATOM 2460 O O . GLY A 1 305 ? -16.413 6.002 10.104 1.00 86.81 305 GLY A O 1
ATOM 2461 N N . TYR A 1 306 ? -16.384 8.217 9.668 1.00 85.06 306 TYR A N 1
ATOM 2462 C CA . TYR A 1 306 ? -15.872 8.119 8.295 1.00 85.06 306 TYR A CA 1
ATOM 2463 C C . TYR A 1 306 ? -14.614 7.245 8.147 1.00 85.06 306 TYR A C 1
ATOM 2465 O O . TYR A 1 306 ? -14.500 6.522 7.165 1.00 85.06 306 TYR A O 1
ATOM 2473 N N . GLN A 1 307 ? -13.689 7.295 9.114 1.00 82.31 307 GLN A N 1
ATOM 2474 C CA . GLN A 1 307 ? -12.414 6.550 9.099 1.00 82.31 307 GLN A CA 1
ATOM 2475 C C . GLN A 1 307 ? -12.329 5.501 10.219 1.00 82.31 307 GLN A C 1
ATOM 2477 O O . GLN A 1 307 ? -11.252 5.005 10.540 1.00 82.31 307 GLN A O 1
ATOM 2482 N N . THR A 1 308 ? -13.442 5.229 10.904 1.00 83.25 308 THR A N 1
ATOM 2483 C CA . THR A 1 308 ? -13.443 4.436 12.138 1.00 83.25 308 THR A CA 1
ATOM 2484 C C . THR A 1 308 ? -14.356 3.234 11.973 1.00 83.25 308 THR A C 1
ATOM 2486 O O . THR A 1 308 ? -15.546 3.332 12.255 1.00 83.25 308 THR A O 1
ATOM 2489 N N . GLY A 1 309 ? -13.798 2.105 11.541 1.00 85.75 309 GLY A N 1
ATOM 2490 C CA . GLY A 1 309 ? -14.496 0.831 11.343 1.00 85.75 309 GLY A CA 1
ATOM 2491 C C . GLY A 1 309 ? -13.674 -0.114 10.466 1.00 85.75 309 GLY A C 1
ATOM 2492 O O . GLY A 1 309 ? -12.557 0.228 10.093 1.00 85.75 309 GLY A O 1
ATOM 2493 N N . GLY A 1 310 ? -14.195 -1.304 10.166 1.00 88.81 310 GLY A N 1
ATOM 2494 C CA . GLY A 1 310 ? -13.537 -2.261 9.270 1.00 88.81 310 GLY A CA 1
ATOM 2495 C C . GLY A 1 310 ? -12.328 -2.962 9.900 1.00 88.81 310 GLY A C 1
ATOM 2496 O O . GLY A 1 310 ? -12.473 -3.702 10.874 1.00 88.81 310 GLY A O 1
ATOM 2497 N N . HIS A 1 311 ? -11.142 -2.761 9.331 1.00 84.94 311 HIS A N 1
ATOM 2498 C CA . HIS A 1 311 ? -9.914 -3.451 9.738 1.00 84.94 311 HIS A CA 1
ATOM 2499 C C . HIS A 1 311 ? -9.398 -3.036 11.122 1.00 84.94 311 HIS A C 1
ATOM 2501 O O . HIS A 1 311 ? -9.852 -2.061 11.731 1.00 84.94 311 HIS A O 1
ATOM 2507 N N . LEU A 1 312 ? -8.439 -3.793 11.667 1.00 81.00 312 LEU A N 1
ATOM 2508 C CA . LEU A 1 312 ? -7.857 -3.469 12.964 1.00 81.00 312 LEU A CA 1
ATOM 2509 C C . LEU A 1 312 ? -6.876 -2.291 12.886 1.00 81.00 312 LEU A C 1
ATOM 2511 O O . LEU A 1 312 ? -6.991 -1.366 13.690 1.00 81.00 312 LEU A O 1
ATOM 2515 N N . PHE A 1 313 ? -5.923 -2.318 11.967 1.00 75.81 313 PHE A N 1
ATOM 2516 C CA . PHE A 1 313 ? -4.876 -1.298 11.837 1.00 75.81 313 PHE A CA 1
ATOM 2517 C C . PHE A 1 313 ? -4.927 -0.595 10.493 1.00 75.81 313 PHE A C 1
ATOM 2519 O O . PHE A 1 313 ? -4.563 0.575 10.402 1.00 75.81 313 PHE A O 1
ATOM 2526 N N . LEU A 1 314 ? -5.418 -1.294 9.473 1.00 76.69 314 LEU A N 1
ATOM 2527 C CA . LEU A 1 314 ? -5.516 -0.747 8.133 1.00 76.69 314 LEU A CA 1
ATOM 2528 C C . LEU A 1 314 ? -6.608 0.330 8.082 1.00 76.69 314 LEU A C 1
ATOM 2530 O O . LEU A 1 314 ? -7.705 0.128 8.624 1.00 76.69 314 LEU A O 1
ATOM 2534 N N . PRO A 1 315 ? -6.345 1.477 7.438 1.00 75.56 315 PRO A N 1
ATOM 2535 C CA . PRO A 1 315 ? -7.354 2.510 7.296 1.00 75.56 315 PRO A CA 1
ATOM 2536 C C . PRO A 1 315 ? -8.514 1.973 6.465 1.00 75.56 315 PRO A C 1
ATOM 2538 O O . PRO A 1 315 ? -8.337 1.396 5.396 1.00 75.56 315 PRO A O 1
ATOM 2541 N N . SER A 1 316 ? -9.724 2.159 6.978 1.00 83.12 316 SER A N 1
ATOM 2542 C CA . SER A 1 316 ? -10.950 1.796 6.279 1.00 83.12 316 SER A CA 1
ATOM 2543 C C . SER A 1 316 ? -11.859 3.014 6.263 1.00 83.12 316 SER A C 1
ATOM 2545 O O . SER A 1 316 ? -12.085 3.646 7.297 1.00 83.12 316 SER A O 1
ATOM 2547 N N . TYR A 1 317 ? -12.366 3.345 5.080 1.00 86.31 317 TYR A N 1
ATOM 2548 C CA . TYR A 1 317 ? -13.252 4.482 4.871 1.00 86.31 317 TYR A CA 1
ATOM 2549 C C . TYR A 1 317 ? -14.668 3.994 4.587 1.00 86.31 317 TYR A C 1
ATOM 2551 O O . TYR A 1 317 ? -14.846 3.026 3.851 1.00 86.31 317 TYR A O 1
ATOM 2559 N N . VAL A 1 318 ? -15.666 4.675 5.153 1.00 89.69 318 VAL A N 1
ATOM 2560 C CA . VAL A 1 318 ? -17.089 4.339 4.953 1.00 89.69 318 VAL A CA 1
ATOM 2561 C C . VAL A 1 318 ? -17.478 4.432 3.477 1.00 89.69 318 VAL A C 1
ATOM 2563 O O . VAL A 1 318 ? -18.278 3.637 2.995 1.00 89.69 318 VAL A O 1
ATOM 2566 N N . MET A 1 319 ? -16.902 5.399 2.760 1.00 87.44 319 MET A N 1
ATOM 2567 C CA . MET A 1 319 ? -17.180 5.654 1.352 1.00 87.44 319 MET A CA 1
ATOM 2568 C C . MET A 1 319 ? -15.882 5.655 0.548 1.00 87.44 319 MET A C 1
ATOM 2570 O O . MET A 1 319 ? -14.882 6.251 0.952 1.00 87.44 319 MET A O 1
ATOM 2574 N N . ARG A 1 320 ? -15.921 5.018 -0.624 1.00 83.81 320 ARG A N 1
ATOM 2575 C CA . ARG A 1 320 ? -14.876 5.127 -1.645 1.00 83.81 320 ARG A CA 1
ATOM 2576 C C . ARG A 1 320 ? -15.161 6.371 -2.482 1.00 83.81 320 ARG A C 1
ATOM 2578 O O . ARG A 1 320 ? -16.088 6.372 -3.279 1.00 83.81 320 ARG A O 1
ATOM 2585 N N . THR A 1 321 ? -14.396 7.437 -2.272 1.00 76.62 321 THR A N 1
ATOM 2586 C CA . THR A 1 321 ? -14.632 8.735 -2.934 1.00 76.62 321 THR A CA 1
ATOM 2587 C C . THR A 1 321 ? -13.793 8.943 -4.193 1.00 76.62 321 THR A C 1
ATOM 2589 O O . THR A 1 321 ? -13.901 9.988 -4.824 1.00 76.62 321 THR A O 1
ATOM 2592 N N . HIS A 1 322 ? -12.915 7.994 -4.548 1.00 69.25 322 HIS A N 1
ATOM 2593 C CA . HIS A 1 322 ? -12.007 8.095 -5.704 1.00 69.25 322 HIS A CA 1
ATOM 2594 C C . HIS A 1 322 ? -11.255 9.442 -5.773 1.00 69.25 322 HIS A C 1
ATOM 2596 O O . HIS A 1 322 ? -11.051 10.019 -6.837 1.00 69.25 322 HIS A O 1
ATOM 2602 N N . GLY A 1 323 ? -10.876 9.981 -4.609 1.00 64.25 323 GLY A N 1
ATOM 2603 C CA . GLY A 1 323 ? -10.153 11.248 -4.492 1.00 64.25 323 GLY A CA 1
ATOM 2604 C C . GLY A 1 323 ? -11.026 12.509 -4.446 1.00 64.25 323 GLY A C 1
ATOM 2605 O O . GLY A 1 323 ? -10.478 13.584 -4.172 1.00 64.25 323 GLY A O 1
ATOM 2606 N N . ALA A 1 324 ? -12.350 12.401 -4.627 1.00 77.12 324 ALA A N 1
ATOM 2607 C CA . ALA A 1 324 ? -13.295 13.515 -4.564 1.00 77.12 324 ALA A CA 1
ATOM 2608 C C . ALA A 1 324 ? -13.403 14.087 -3.141 1.00 77.12 324 ALA A C 1
ATOM 2610 O O . ALA A 1 324 ? -14.036 13.518 -2.246 1.00 77.12 324 ALA A O 1
ATOM 2611 N N . ARG A 1 325 ? -12.781 15.253 -2.938 1.00 78.06 325 ARG A N 1
ATOM 2612 C CA . ARG A 1 325 ? -12.712 15.922 -1.633 1.00 78.06 325 ARG A CA 1
ATOM 2613 C C . ARG A 1 325 ? -14.085 16.361 -1.124 1.00 78.06 325 ARG A C 1
ATOM 2615 O O . ARG A 1 325 ? -14.384 16.133 0.040 1.00 78.06 325 ARG A O 1
ATOM 2622 N N . GLN A 1 326 ? -14.932 16.901 -1.998 1.00 86.62 326 GLN A N 1
ATOM 2623 C CA . GLN A 1 326 ? -16.284 17.341 -1.635 1.00 86.62 326 GLN A CA 1
ATOM 2624 C C . GLN A 1 326 ? -17.141 16.186 -1.100 1.00 86.62 326 GLN A C 1
ATOM 2626 O O . GLN A 1 326 ? -17.798 16.338 -0.077 1.00 86.62 326 GLN A O 1
ATOM 2631 N N . GLN A 1 327 ? -17.075 15.005 -1.730 1.00 87.75 327 GLN A N 1
ATOM 2632 C CA . GLN A 1 327 ? -17.777 13.811 -1.240 1.00 87.75 327 GLN A CA 1
ATOM 2633 C C . GLN A 1 327 ? -17.255 13.392 0.137 1.00 87.75 327 GLN A C 1
ATOM 2635 O O . GLN A 1 327 ? -18.027 13.091 1.042 1.00 87.75 327 GLN A O 1
ATOM 2640 N N . GLN A 1 328 ? -15.933 13.412 0.318 1.00 84.94 328 GLN A N 1
ATOM 2641 C CA . GLN A 1 328 ? -15.314 13.085 1.597 1.00 84.94 328 GLN A CA 1
ATOM 2642 C C . GLN A 1 328 ? -15.728 14.063 2.706 1.00 84.94 328 GLN A C 1
ATOM 2644 O O . GLN A 1 328 ? -16.035 13.631 3.815 1.00 84.94 328 GLN A O 1
ATOM 2649 N N . GLU A 1 329 ? -15.712 15.366 2.431 1.00 87.38 329 GLU A N 1
ATOM 2650 C CA . GLU A 1 329 ? -16.105 16.408 3.383 1.00 87.38 329 GLU A CA 1
ATOM 2651 C C . GLU A 1 329 ? -17.596 16.341 3.705 1.00 87.38 329 GLU A C 1
ATOM 2653 O O . GLU A 1 329 ? -17.949 16.416 4.878 1.00 87.38 329 GLU A O 1
ATOM 2658 N N . ALA A 1 330 ? -18.447 16.086 2.708 1.00 90.81 330 ALA A N 1
ATOM 2659 C CA . ALA A 1 330 ? -19.877 15.885 2.907 1.00 90.81 330 ALA A CA 1
ATOM 2660 C C . ALA A 1 330 ? -20.155 14.718 3.866 1.00 90.81 330 ALA A C 1
ATOM 2662 O O . ALA A 1 330 ? -20.885 14.875 4.835 1.00 90.81 330 ALA A O 1
ATOM 2663 N N . VAL A 1 331 ? -19.523 13.554 3.680 1.00 89.44 331 VAL A N 1
ATOM 2664 C CA . VAL A 1 331 ? -19.743 12.419 4.599 1.00 89.44 331 VAL A CA 1
ATOM 2665 C C . VAL A 1 331 ? -19.158 12.691 5.990 1.00 89.44 331 VAL A C 1
ATOM 2667 O O . VAL A 1 331 ? -19.691 12.213 6.992 1.00 89.44 331 VAL A O 1
ATOM 2670 N N . LYS A 1 332 ? -18.064 13.458 6.082 1.00 87.88 332 LYS A N 1
ATOM 2671 C CA . LYS A 1 332 ? -17.474 13.858 7.368 1.00 87.88 332 LYS A CA 1
ATOM 2672 C C . LYS A 1 332 ? -18.329 14.877 8.127 1.00 87.88 332 LYS A C 1
ATOM 2674 O O . LYS A 1 332 ? -18.309 14.842 9.355 1.00 87.88 332 LYS A O 1
ATOM 2679 N N . SER A 1 333 ? -19.034 15.770 7.429 1.00 89.75 333 SER A N 1
ATOM 2680 C CA . SER A 1 333 ? -19.842 16.833 8.039 1.00 89.75 333 SER A CA 1
ATOM 2681 C C . SER A 1 333 ? -21.206 16.347 8.532 1.00 89.75 333 SER A C 1
ATOM 2683 O O . SER A 1 333 ? -21.779 16.959 9.435 1.00 89.75 333 SER A O 1
ATOM 2685 N N . VAL A 1 334 ? -21.718 15.232 7.998 1.00 91.00 334 VAL A N 1
ATOM 2686 C CA . VAL A 1 334 ? -23.003 14.664 8.425 1.00 91.00 334 VAL A CA 1
ATOM 2687 C C . VAL A 1 334 ? -22.953 14.245 9.907 1.00 91.00 334 VAL A C 1
ATOM 2689 O O . VAL A 1 334 ? -22.064 13.489 10.319 1.00 91.00 334 VAL A O 1
ATOM 2692 N N . PRO A 1 335 ? -23.939 14.657 10.732 1.00 92.19 335 PRO A N 1
ATOM 2693 C CA . PRO A 1 335 ? -24.028 14.232 12.122 1.00 92.19 335 PRO A CA 1
ATOM 2694 C C . PRO A 1 335 ? -24.087 12.707 12.267 1.00 92.19 335 PRO A C 1
ATOM 2696 O O . PRO A 1 335 ? -24.891 12.032 11.622 1.00 92.19 335 PRO A O 1
ATOM 2699 N N . ARG A 1 336 ? -23.314 12.147 13.209 1.00 87.88 336 ARG A N 1
ATOM 2700 C CA . ARG A 1 336 ? -23.252 10.687 13.445 1.00 87.88 336 ARG A CA 1
ATOM 2701 C C . ARG A 1 336 ? -24.618 10.025 13.633 1.00 87.88 336 ARG A C 1
ATOM 2703 O O . ARG A 1 336 ? -24.800 8.897 13.193 1.00 87.88 336 ARG A O 1
ATOM 2710 N N . LYS A 1 337 ? -25.574 10.725 14.255 1.00 91.50 337 LYS A N 1
ATOM 2711 C CA . LYS A 1 337 ? -26.941 10.222 14.469 1.00 91.50 337 LYS A CA 1
ATOM 2712 C C . LYS A 1 337 ? -27.652 9.890 13.150 1.00 91.50 337 LYS A C 1
ATOM 2714 O O . LYS A 1 337 ? -28.368 8.900 13.097 1.00 91.50 337 LYS A O 1
ATOM 2719 N N . GLN A 1 338 ? -27.419 10.669 12.091 1.00 93.12 338 GLN A N 1
ATOM 2720 C CA . GLN A 1 338 ? -28.011 10.427 10.770 1.00 93.12 338 GLN A CA 1
ATOM 2721 C C . GLN A 1 338 ? -27.335 9.246 10.054 1.00 93.12 338 GLN A C 1
ATOM 2723 O O . GLN A 1 338 ? -28.002 8.459 9.390 1.00 93.12 338 GLN A O 1
ATOM 2728 N N . MET A 1 339 ? -26.027 9.059 10.264 1.00 92.94 339 MET A N 1
ATOM 2729 C CA . MET A 1 339 ? -25.259 7.941 9.693 1.00 92.94 339 MET A CA 1
ATOM 2730 C C . MET A 1 339 ? -25.424 6.615 10.449 1.00 92.94 339 MET A C 1
ATOM 2732 O O . MET A 1 339 ? -24.919 5.587 9.999 1.00 92.94 339 MET A O 1
ATOM 2736 N N . GLN A 1 340 ? -26.131 6.605 11.581 1.00 93.56 340 GLN A N 1
ATOM 2737 C CA . GLN A 1 340 ? -26.239 5.439 12.457 1.00 93.56 340 GLN A CA 1
ATOM 2738 C C . GLN A 1 340 ? -26.800 4.208 11.728 1.00 93.56 340 GLN A C 1
ATOM 2740 O O . GLN A 1 340 ? -26.214 3.131 11.816 1.00 93.56 340 GLN A O 1
ATOM 2745 N N . ARG A 1 341 ? -27.870 4.379 10.937 1.00 95.19 341 ARG A N 1
ATOM 2746 C CA . ARG A 1 341 ? -28.467 3.284 10.149 1.00 95.19 341 ARG A CA 1
ATOM 2747 C C . ARG A 1 341 ? -27.499 2.724 9.106 1.00 95.19 341 ARG A C 1
ATOM 2749 O O . ARG A 1 341 ? -27.449 1.516 8.904 1.00 95.19 341 ARG A O 1
ATOM 2756 N N . VAL A 1 342 ? -26.698 3.589 8.481 1.00 94.81 342 VAL A N 1
ATOM 2757 C CA . VAL A 1 342 ? -25.669 3.178 7.514 1.00 94.81 342 VAL A CA 1
ATOM 2758 C C . VAL A 1 342 ? -24.590 2.356 8.217 1.00 94.81 342 VAL A C 1
ATOM 2760 O O . VAL A 1 342 ? -24.232 1.280 7.746 1.00 94.81 342 VAL A O 1
ATOM 2763 N N . PHE A 1 343 ? -24.103 2.814 9.373 1.00 94.50 343 PHE A N 1
ATOM 2764 C CA . PHE A 1 343 ? -23.101 2.080 10.150 1.00 94.50 343 PHE A CA 1
ATOM 2765 C C . PHE A 1 343 ? -23.616 0.723 10.625 1.00 94.50 343 PHE A C 1
ATOM 2767 O O . PHE A 1 343 ? -22.891 -0.262 10.535 1.00 94.50 343 PHE A O 1
ATOM 2774 N N . GLU A 1 344 ? -24.864 0.646 11.082 1.00 95.25 344 GLU A N 1
ATOM 2775 C CA . GLU A 1 344 ? -25.490 -0.608 11.507 1.00 95.25 344 GLU A CA 1
ATOM 2776 C C . GLU A 1 344 ? -25.687 -1.589 10.350 1.00 95.25 344 GLU A C 1
ATOM 2778 O O . GLU A 1 344 ? -25.415 -2.782 10.510 1.00 95.25 344 GLU A O 1
ATOM 2783 N N . ALA A 1 345 ? -26.093 -1.100 9.177 1.00 96.44 345 ALA A N 1
ATOM 2784 C CA . ALA A 1 345 ? -26.197 -1.919 7.976 1.00 96.44 345 ALA A CA 1
ATOM 2785 C C . ALA A 1 345 ? -24.824 -2.476 7.568 1.00 96.44 345 ALA A C 1
ATOM 2787 O O . ALA A 1 345 ? -24.673 -3.688 7.416 1.00 96.44 345 ALA A O 1
ATOM 2788 N N . LEU A 1 346 ? -23.797 -1.622 7.485 1.00 95.19 346 LEU A N 1
ATOM 2789 C CA . LEU A 1 346 ? -22.426 -2.036 7.159 1.00 95.19 346 LEU A CA 1
ATOM 2790 C C . LEU A 1 346 ? -21.860 -3.030 8.182 1.00 95.19 346 LEU A C 1
ATOM 2792 O O . LEU A 1 346 ? -21.229 -4.019 7.812 1.00 95.19 346 LEU A O 1
ATOM 2796 N N . ASP A 1 347 ? -22.114 -2.799 9.469 1.00 94.50 347 ASP A N 1
ATOM 2797 C CA . ASP A 1 347 ? -21.747 -3.711 10.549 1.00 94.50 347 ASP A CA 1
ATOM 2798 C C . ASP A 1 347 ? -22.437 -5.069 10.423 1.00 94.50 347 ASP A C 1
ATOM 2800 O O . ASP A 1 347 ? -21.833 -6.098 10.725 1.00 94.50 347 ASP A O 1
ATOM 2804 N N . THR A 1 348 ? -23.709 -5.079 10.028 1.00 95.69 348 THR A N 1
ATOM 2805 C CA . THR A 1 348 ? -24.493 -6.306 9.865 1.00 95.69 348 THR A CA 1
ATOM 2806 C C . THR A 1 348 ? -23.951 -7.120 8.698 1.00 95.69 348 THR A C 1
ATOM 2808 O O . THR A 1 348 ? -23.652 -8.302 8.871 1.00 95.69 348 THR A O 1
ATOM 2811 N N . LEU A 1 349 ? -23.703 -6.470 7.557 1.00 94.81 349 LEU A N 1
ATOM 2812 C CA . LEU A 1 349 ? -23.078 -7.094 6.391 1.00 94.81 349 LEU A CA 1
ATOM 2813 C C . LEU A 1 349 ? -21.699 -7.672 6.744 1.00 94.81 349 LEU A C 1
ATOM 2815 O O . LEU A 1 349 ? -21.445 -8.853 6.505 1.00 94.81 349 LEU A O 1
ATOM 2819 N N . GLY A 1 350 ? -20.841 -6.882 7.397 1.00 91.62 350 GLY A N 1
ATOM 2820 C CA . GLY A 1 350 ? -19.475 -7.281 7.749 1.00 91.62 350 GLY A CA 1
ATOM 2821 C C . GLY A 1 350 ? -19.365 -8.365 8.829 1.00 91.62 350 GLY A C 1
ATOM 2822 O O . GLY A 1 350 ? -18.328 -9.016 8.938 1.00 91.62 350 GLY A O 1
ATOM 2823 N N . ARG A 1 351 ? -20.406 -8.590 9.641 1.00 92.06 351 ARG A N 1
ATOM 2824 C CA . ARG A 1 351 ? -20.426 -9.665 10.657 1.00 92.06 351 ARG A CA 1
ATOM 2825 C C . ARG A 1 351 ? -20.770 -11.037 10.084 1.00 92.06 351 ARG A C 1
ATOM 2827 O O . ARG A 1 351 ? -20.599 -12.036 10.789 1.00 92.06 351 ARG A O 1
ATOM 2834 N N . THR A 1 352 ? -21.247 -11.094 8.845 1.00 94.06 352 THR A N 1
ATOM 2835 C CA . THR A 1 352 ? -21.585 -12.347 8.169 1.00 94.06 352 THR A CA 1
ATOM 2836 C C . THR A 1 352 ? -20.329 -13.198 8.002 1.00 94.06 352 THR A C 1
ATOM 2838 O O . THR A 1 352 ? -19.320 -12.748 7.462 1.00 94.06 352 THR A O 1
ATOM 2841 N N . LYS A 1 353 ? -20.365 -14.434 8.511 1.00 93.00 353 LYS A N 1
ATOM 2842 C CA . LYS A 1 353 ? -19.216 -15.346 8.488 1.00 93.00 353 LYS A CA 1
ATOM 2843 C C . LYS A 1 353 ? -19.197 -16.132 7.186 1.00 93.00 353 LYS A C 1
ATOM 2845 O O . LYS A 1 353 ? -20.191 -16.759 6.837 1.00 93.00 353 LYS A O 1
ATOM 2850 N N . TRP A 1 354 ? -18.035 -16.174 6.547 1.00 93.88 354 TRP A N 1
ATOM 2851 C CA . TRP A 1 354 ? -17.812 -16.918 5.311 1.00 93.88 354 TRP A CA 1
ATOM 2852 C C . TRP A 1 354 ? -16.929 -18.144 5.551 1.00 93.88 354 TRP A C 1
ATOM 2854 O O . TRP A 1 354 ? -16.119 -18.179 6.481 1.00 93.88 354 TRP A O 1
ATOM 2864 N N . ARG A 1 355 ? -17.090 -19.161 4.701 1.00 94.00 355 ARG A N 1
ATOM 2865 C CA . ARG A 1 355 ? -16.194 -20.318 4.608 1.00 94.00 355 ARG A CA 1
ATOM 2866 C C . ARG A 1 355 ? -16.021 -20.702 3.144 1.00 94.00 355 ARG A C 1
ATOM 2868 O O . ARG A 1 355 ? -16.979 -20.619 2.381 1.00 9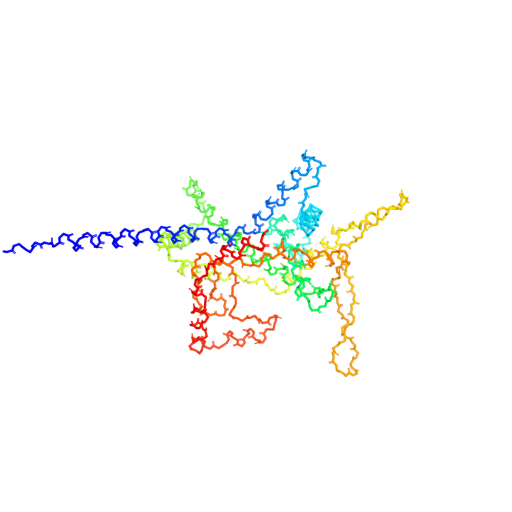4.00 355 ARG A O 1
ATOM 2875 N N . VAL A 1 356 ? -14.825 -21.149 2.780 1.00 93.69 356 VAL A N 1
ATOM 2876 C CA . VAL A 1 356 ? -14.559 -21.678 1.438 1.00 93.69 356 VAL A CA 1
ATOM 2877 C C . VAL A 1 356 ? -15.274 -23.018 1.272 1.00 93.69 356 VAL A C 1
ATOM 2879 O O . VAL A 1 356 ? -15.240 -23.862 2.174 1.00 93.69 356 VAL A O 1
ATOM 2882 N N . ASN A 1 357 ? -15.929 -23.215 0.128 1.00 96.25 357 ASN A N 1
ATOM 2883 C CA . ASN A 1 357 ? -16.494 -24.507 -0.239 1.00 96.25 357 ASN A CA 1
ATOM 2884 C C . ASN A 1 357 ? -15.393 -25.395 -0.831 1.00 96.25 357 ASN A C 1
ATOM 2886 O O . ASN A 1 357 ? -15.042 -25.252 -1.998 1.00 96.25 357 ASN A O 1
ATOM 2890 N N . LYS A 1 358 ? -14.859 -26.308 -0.014 1.00 96.00 358 LYS A N 1
ATOM 2891 C CA . LYS A 1 358 ? -13.736 -27.175 -0.401 1.00 96.00 358 LYS A CA 1
ATOM 2892 C C . LYS A 1 358 ? -14.032 -28.041 -1.626 1.00 96.00 358 LYS A C 1
ATOM 2894 O O . LYS A 1 358 ? -13.198 -28.117 -2.508 1.00 96.00 358 LYS A O 1
ATOM 2899 N N . ARG A 1 359 ? -15.250 -28.584 -1.729 1.00 95.50 359 ARG A N 1
ATOM 2900 C CA . ARG A 1 359 ? -15.658 -29.444 -2.855 1.00 95.50 359 ARG A CA 1
ATOM 2901 C C . ARG A 1 359 ? -15.639 -28.716 -4.195 1.00 95.50 359 ARG A C 1
ATOM 2903 O O . ARG A 1 359 ? -15.432 -29.338 -5.220 1.00 95.50 359 ARG A O 1
ATOM 2910 N N . VAL A 1 360 ? -15.931 -27.416 -4.185 1.00 95.12 360 VAL A N 1
ATOM 2911 C CA . VAL A 1 360 ? -15.878 -26.588 -5.397 1.00 95.12 360 VAL A CA 1
ATOM 2912 C C . VAL A 1 360 ? -14.441 -26.175 -5.686 1.00 95.12 360 VAL A C 1
ATOM 2914 O O . VAL A 1 360 ? -14.041 -26.165 -6.841 1.00 95.12 360 VAL A O 1
ATOM 2917 N N . LEU A 1 361 ? -13.665 -25.860 -4.643 1.00 91.31 361 LEU A N 1
ATOM 2918 C CA . LEU A 1 361 ? -12.255 -25.510 -4.792 1.00 91.31 361 LEU A CA 1
ATOM 2919 C C . LEU A 1 361 ? -11.456 -26.651 -5.441 1.00 91.31 361 LEU A C 1
ATOM 2921 O O . LEU A 1 361 ? -10.751 -26.395 -6.402 1.00 91.31 361 LEU A O 1
ATOM 2925 N N . GLU A 1 362 ? -11.659 -27.890 -4.986 1.00 93.88 362 GLU A N 1
ATOM 2926 C CA . GLU A 1 362 ? -11.006 -29.108 -5.505 1.00 93.88 362 GLU A CA 1
ATOM 2927 C C . GLU A 1 362 ? -11.308 -29.415 -6.984 1.00 93.88 362 GLU A C 1
ATOM 2929 O O . GLU A 1 362 ? -10.640 -30.253 -7.570 1.00 93.88 362 GLU A O 1
ATOM 2934 N N . VAL A 1 363 ? -12.334 -28.797 -7.578 1.00 93.81 363 VAL A N 1
ATOM 2935 C CA . VAL A 1 363 ? -12.662 -28.956 -9.009 1.00 93.81 363 VAL A CA 1
ATOM 2936 C C . VAL A 1 363 ? -12.016 -27.854 -9.860 1.00 93.81 363 VAL A C 1
ATOM 2938 O O . VAL A 1 363 ? -11.874 -28.013 -11.068 1.00 93.81 363 VAL A O 1
ATOM 2941 N N . ILE A 1 364 ? -11.687 -26.711 -9.249 1.00 84.12 364 ILE A N 1
ATOM 2942 C CA . ILE A 1 364 ? -11.125 -25.534 -9.929 1.00 84.12 364 ILE A CA 1
ATOM 2943 C C . ILE A 1 364 ? -9.592 -25.543 -9.889 1.00 84.12 364 ILE A C 1
ATOM 2945 O O . ILE A 1 364 ? -8.967 -25.045 -10.827 1.00 84.12 364 ILE A O 1
ATOM 2949 N N . GLU A 1 365 ? -9.017 -26.012 -8.780 1.00 74.44 365 GLU A N 1
ATOM 2950 C CA . GLU A 1 365 ? -7.579 -26.281 -8.622 1.00 74.44 365 GLU A CA 1
ATOM 2951 C C . GLU A 1 365 ? -7.217 -27.630 -9.239 1.00 74.44 365 GLU A C 1
ATOM 2953 O O . GLU A 1 365 ? -6.142 -27.687 -9.880 1.00 74.44 365 GLU A O 1
#